Protein AF-0000000069994341 (afdb_homodimer)

InterPro domains:
  IPR001647 DNA-binding HTH domain, TetR-type [PF00440] (24-65)
  IPR001647 DNA-binding HTH domain, TetR-type [PS50977] (14-74)
  IPR009057 Homedomain-like superfamily [SSF46689] (11-72)
  IPR011075 Tetracyclin repressor-like, C-terminal domain [PF16859] (79-177)
  IPR036271 Tetracyclin repressor-like, C-terminal domain superfamily [SSF48498] (81-180)
  IPR050109 HTH-type, TetR-like transcriptional regulator [PTHR30055] (2-115)

Foldseek 3Di:
DPPPPPCDPVNVVVLLLVLLLVLLVVVVVVDPPVPDALCSSCVSSVHDSVVVCVVQVGPLSSLLVSLLVVLQDPDAQDCPPDLLVSLLSVLVVLLVQCLDPVNVVNVVSNVPDPPDPCSSVVRQLVNNVVSVVVCPPPPDAFHSVLCCVQQVVQSNCCSHPNPDGDDSVNNSVSSVVSGVD/DPPPPPCDPVNVVVLLLVLLLVLLVVVVVVDPPVPDALCSSQVSSVHDSVVVCVVQVGPLSSLLVSLLVVLQDPDAQDCPPDLLVSLLSVLVVLLVQCLDPVNVVNVVSNVPDPPDPCSSVVRQLVRNVVSVVVCPPPPDAFHSVLCCVQQVVQSNCCSHPNPDGDDSVNNSVSSVVSGVD

pLDDT: mean 89.41, std 13.59, range [32.81, 98.62]

Structure (mmCIF, N/CA/C/O backbone):
data_AF-0000000069994341-model_v1
#
loop_
_entity.id
_entity.type
_entity.pdbx_description
1 polymer 'Transcriptional regulator, TetR family'
#
loop_
_atom_site.group_PDB
_atom_site.id
_atom_site.type_symbol
_atom_site.label_atom_id
_atom_site.label_alt_id
_atom_site.label_comp_id
_atom_site.label_asym_id
_atom_site.label_entity_id
_atom_site.label_seq_id
_atom_site.pdbx_PDB_ins_code
_atom_site.Cartn_x
_atom_site.Cartn_y
_atom_site.Cartn_z
_atom_site.occupancy
_atom_site.B_iso_or_equiv
_atom_site.auth_seq_id
_atom_site.auth_comp_id
_atom_site.auth_asym_id
_atom_site.auth_atom_id
_atom_site.pdbx_PDB_model_num
ATOM 1 N N . MET A 1 1 ? -56.656 9.531 13.711 1 32.81 1 MET A N 1
ATOM 2 C CA . MET A 1 1 ? -55.344 9.5 14.336 1 32.81 1 MET A CA 1
ATOM 3 C C . MET A 1 1 ? -54.25 9.523 13.281 1 32.81 1 MET A C 1
ATOM 5 O O . MET A 1 1 ? -54.188 8.641 12.422 1 32.81 1 MET A O 1
ATOM 9 N N . ALA A 1 2 ? -53.719 10.695 12.883 1 36.22 2 ALA A N 1
ATOM 10 C CA . ALA A 1 2 ? -52.688 10.891 11.867 1 36.22 2 ALA A CA 1
ATOM 11 C C . ALA A 1 2 ? -51.469 9.992 12.125 1 36.22 2 ALA A C 1
ATOM 13 O O . ALA A 1 2 ? -51 9.898 13.266 1 36.22 2 ALA A O 1
ATOM 14 N N . ILE A 1 3 ? -51.344 8.852 11.672 1 34 3 ILE A N 1
ATOM 15 C CA . ILE A 1 3 ? -50.188 7.977 11.758 1 34 3 ILE A CA 1
ATOM 16 C C . ILE A 1 3 ? -48.906 8.766 11.43 1 34 3 ILE A C 1
ATOM 18 O O . ILE A 1 3 ? -48.75 9.227 10.297 1 34 3 ILE A O 1
ATOM 22 N N . LYS A 1 4 ? -48.5 9.672 12.289 1 36.69 4 LYS A N 1
ATOM 23 C CA . LYS A 1 4 ? -47.188 10.297 12.18 1 36.69 4 LYS A CA 1
ATOM 24 C C . LYS A 1 4 ? -46.125 9.297 11.719 1 36.69 4 LYS A C 1
ATOM 26 O O . LYS A 1 4 ? -45.906 8.281 12.383 1 36.69 4 LYS A O 1
ATOM 31 N N . GLU A 1 5 ? -46 9.07 10.484 1 38.53 5 GLU A N 1
ATOM 32 C CA . GLU A 1 5 ? -44.875 8.289 9.953 1 38.53 5 GLU A CA 1
ATOM 33 C C . GLU A 1 5 ? -43.594 8.531 10.742 1 38.53 5 GLU A C 1
ATOM 35 O O . GLU A 1 5 ? -43.156 9.672 10.852 1 38.53 5 GLU A O 1
ATOM 40 N N . SER A 1 6 ? -43.375 7.98 11.922 1 39.06 6 SER A N 1
ATOM 41 C CA . SER A 1 6 ? -42.156 7.945 12.742 1 39.06 6 SER A CA 1
ATOM 42 C C . SER A 1 6 ? -40.906 7.949 11.867 1 39.06 6 SER A C 1
ATOM 44 O O . SER A 1 6 ? -40.688 7.031 11.07 1 39.06 6 SER A O 1
ATOM 46 N N . ILE A 1 7 ? -40.562 9.023 11.195 1 46.53 7 ILE A N 1
ATOM 47 C CA . ILE A 1 7 ? -39.219 9.117 10.617 1 46.53 7 ILE A CA 1
ATOM 48 C C . ILE A 1 7 ? -38.219 8.422 11.531 1 46.53 7 ILE A C 1
ATOM 50 O O . ILE A 1 7 ? -38.031 8.828 12.688 1 46.53 7 ILE A O 1
ATOM 54 N N . ARG A 1 8 ? -37.938 7.207 11.539 1 46.69 8 ARG A N 1
ATOM 55 C CA . ARG A 1 8 ? -37.031 6.426 12.367 1 46.69 8 ARG A CA 1
ATOM 56 C C . ARG A 1 8 ? -35.688 7.152 12.547 1 46.69 8 ARG A C 1
ATOM 58 O O . ARG A 1 8 ? -35.125 7.684 11.594 1 46.69 8 ARG A O 1
ATOM 65 N N . PRO A 1 9 ? -35.219 7.434 13.781 1 48.34 9 PRO A N 1
ATOM 66 C CA . PRO A 1 9 ? -33.969 8.102 14.156 1 48.34 9 PRO A CA 1
ATOM 67 C C . PRO A 1 9 ? -32.812 7.738 13.242 1 48.34 9 PRO A C 1
ATOM 69 O O . PRO A 1 9 ? -31.906 8.555 13.031 1 48.34 9 PRO A O 1
ATOM 72 N N . GLY A 1 10 ? -32.719 6.535 12.672 1 55.88 10 GLY A N 1
ATOM 73 C CA . GLY A 1 10 ? -31.688 6.109 11.75 1 55.88 10 GLY A CA 1
ATOM 74 C C . GLY A 1 10 ? -31.703 6.867 10.438 1 55.88 10 GLY A C 1
ATOM 75 O O . GLY A 1 10 ? -30.672 7.004 9.773 1 55.88 10 GLY A O 1
ATOM 76 N N . GLY A 1 11 ? -32.75 7.488 10.148 1 66.12 11 GLY A N 1
ATOM 77 C CA . GLY A 1 11 ? -32.969 8.164 8.875 1 66.12 11 GLY A CA 1
ATOM 78 C C . GLY A 1 11 ? -32.312 9.516 8.797 1 66.12 11 GLY A C 1
ATOM 79 O O . GLY A 1 11 ? -31.641 9.828 7.809 1 66.12 11 GLY A O 1
ATOM 80 N N . ARG A 1 12 ? -32.5 10.312 9.922 1 70.56 12 ARG A N 1
ATOM 81 C CA . ARG A 1 12 ? -31.875 11.633 9.93 1 70.56 12 ARG A CA 1
ATOM 82 C C . ARG A 1 12 ? -30.359 11.531 9.945 1 70.56 12 ARG A C 1
ATOM 84 O O . ARG A 1 12 ? -29.672 12.25 9.219 1 70.56 12 ARG A O 1
ATOM 91 N N . SER A 1 13 ? -29.969 10.633 10.828 1 81.5 13 SER A N 1
ATOM 92 C CA . SER A 1 13 ? -28.531 10.43 10.945 1 81.5 13 SER A CA 1
ATOM 93 C C . SER A 1 13 ? -27.938 9.977 9.617 1 81.5 13 SER A C 1
ATOM 95 O O . SER A 1 13 ? -26.859 10.445 9.211 1 81.5 13 SER A O 1
ATOM 97 N N . ALA A 1 14 ? -28.703 9.242 8.969 1 85.69 14 ALA A N 1
ATOM 98 C CA . ALA A 1 14 ? -28.234 8.758 7.676 1 85.69 14 ALA A CA 1
ATOM 99 C C . ALA A 1 14 ? -28.234 9.875 6.637 1 85.69 14 ALA A C 1
ATOM 101 O O . ALA A 1 14 ? -27.328 9.969 5.809 1 85.69 14 ALA A O 1
ATOM 102 N N . ARG A 1 15 ? -29.188 10.664 6.719 1 88.25 15 ARG A N 1
ATOM 103 C CA . ARG A 1 15 ? -29.281 11.781 5.785 1 88.25 15 ARG A CA 1
ATOM 104 C C . ARG A 1 15 ? -28.156 12.781 6.02 1 88.25 15 ARG A C 1
ATOM 106 O O . ARG A 1 15 ? -27.562 13.297 5.066 1 88.25 15 ARG A O 1
ATOM 113 N N . VAL A 1 16 ? -27.844 13.047 7.242 1 90.88 16 VAL A N 1
ATOM 114 C CA . VAL A 1 16 ? -26.766 13.961 7.602 1 90.88 16 VAL A CA 1
ATOM 115 C C . VAL A 1 16 ? -25.422 13.391 7.137 1 90.88 16 VAL A C 1
ATOM 117 O O . VAL A 1 16 ? -24.609 14.102 6.551 1 90.88 16 VAL A O 1
ATOM 120 N N . GLN A 1 17 ? -25.281 12.141 7.359 1 92.31 17 GLN A N 1
ATOM 121 C CA . GLN A 1 17 ? -24.047 11.492 6.918 1 92.31 17 GLN A CA 1
ATOM 122 C C . GLN A 1 17 ? -23.875 11.602 5.406 1 92.31 17 GLN A C 1
ATOM 124 O O . GLN A 1 17 ? -22.781 11.914 4.918 1 92.31 17 GLN A O 1
ATOM 129 N N . GLU A 1 18 ? -24.953 11.391 4.766 1 93.94 18 GLU A N 1
ATOM 130 C CA . GLU A 1 18 ? -24.891 11.453 3.307 1 93.94 18 GLU A CA 1
ATOM 131 C C . GLU A 1 18 ? -24.594 12.875 2.828 1 93.94 18 GLU A C 1
ATOM 133 O O . GLU A 1 18 ? -23.844 13.062 1.867 1 93.94 18 GLU A O 1
ATOM 138 N N . SER A 1 19 ? -25.141 13.812 3.473 1 95.75 19 SER A N 1
ATOM 139 C CA . SER A 1 19 ? -24.875 15.195 3.098 1 95.75 19 SER A CA 1
ATOM 140 C C . SER A 1 19 ? -23.406 15.547 3.305 1 95.75 19 SER A C 1
ATOM 142 O O . SER A 1 19 ? -22.812 16.25 2.49 1 95.75 19 SER A O 1
ATOM 144 N N . ILE A 1 20 ? -22.859 15.031 4.32 1 97 20 ILE A N 1
ATOM 145 C CA . ILE A 1 20 ? -21.469 15.289 4.629 1 97 20 ILE A CA 1
ATOM 146 C C . ILE A 1 20 ? -20.562 14.578 3.621 1 97 20 ILE A C 1
ATOM 148 O O . ILE A 1 20 ? -19.609 15.164 3.109 1 97 20 ILE A O 1
ATOM 152 N N . HIS A 1 21 ? -20.922 13.383 3.328 1 96.5 21 HIS A N 1
ATOM 153 C CA . HIS A 1 21 ? -20.172 12.656 2.311 1 96.5 21 HIS A CA 1
ATOM 154 C C . HIS A 1 21 ? -20.234 13.367 0.964 1 96.5 21 HIS A C 1
ATOM 156 O O . HIS A 1 21 ? -19.219 13.5 0.276 1 96.5 21 HIS A O 1
ATOM 162 N N . ALA A 1 22 ? -21.359 13.836 0.634 1 96.75 22 ALA A N 1
ATOM 163 C CA . ALA A 1 22 ? -21.547 14.555 -0.627 1 96.75 22 ALA A CA 1
ATOM 164 C C . ALA A 1 22 ? -20.719 15.836 -0.652 1 96.75 22 ALA A C 1
ATOM 166 O O . ALA A 1 22 ? -20.125 16.188 -1.677 1 96.75 22 ALA A O 1
ATOM 167 N N . ALA A 1 23 ? -20.688 16.5 0.42 1 97.88 23 ALA A N 1
ATOM 168 C CA . ALA A 1 23 ? -19.891 17.719 0.538 1 97.88 23 ALA A CA 1
ATOM 169 C C . ALA A 1 23 ? -18.406 17.422 0.323 1 97.88 23 ALA A C 1
ATOM 171 O O . ALA A 1 23 ? -17.719 18.156 -0.388 1 97.88 23 ALA A O 1
ATOM 172 N N . VAL A 1 24 ? -17.953 16.391 0.927 1 97 24 VAL A N 1
ATOM 173 C CA . VAL A 1 24 ? -16.547 15.992 0.781 1 97 24 VAL A CA 1
ATOM 174 C C . VAL A 1 24 ? -16.25 15.695 -0.686 1 97 24 VAL A C 1
ATOM 176 O O . VAL A 1 24 ? -15.266 16.188 -1.236 1 97 24 VAL A O 1
ATOM 179 N N . ARG A 1 25 ? -17.125 14.93 -1.319 1 94.69 25 ARG A N 1
ATOM 180 C CA . ARG A 1 25 ? -16.906 14.555 -2.715 1 94.69 25 ARG A CA 1
ATOM 181 C C . ARG A 1 25 ? -16.875 15.789 -3.611 1 94.69 25 ARG A C 1
ATOM 183 O O . ARG A 1 25 ? -16.016 15.898 -4.492 1 94.69 25 ARG A O 1
ATOM 190 N N . THR A 1 26 ? -17.719 16.688 -3.357 1 96.06 26 THR A N 1
ATOM 191 C CA . THR A 1 26 ? -17.781 17.922 -4.137 1 96.06 26 THR A CA 1
ATOM 192 C C . THR A 1 26 ? -16.516 18.734 -3.959 1 96.06 26 THR A C 1
ATOM 194 O O . THR A 1 26 ? -15.922 19.203 -4.938 1 96.06 26 THR A O 1
ATOM 197 N N . LEU A 1 27 ? -16.078 18.875 -2.773 1 96.56 27 LEU A N 1
ATOM 198 C CA . LEU A 1 27 ? -14.898 19.672 -2.48 1 96.56 27 LEU A CA 1
ATOM 199 C C . LEU A 1 27 ? -13.656 19.047 -3.102 1 96.56 27 LEU A C 1
ATOM 201 O O . LEU A 1 27 ? -12.773 19.75 -3.59 1 96.56 27 LEU A O 1
ATOM 205 N N . LEU A 1 28 ? -13.648 17.719 -3.107 1 93.25 28 LEU A N 1
ATOM 206 C CA . LEU A 1 28 ? -12.508 17.016 -3.684 1 93.25 28 LEU A CA 1
ATOM 207 C C . LEU A 1 28 ? -12.453 17.219 -5.195 1 93.25 28 LEU A C 1
ATOM 209 O O . LEU A 1 28 ? -11.391 17.094 -5.805 1 93.25 28 LEU A O 1
ATOM 213 N N . GLU A 1 29 ? -13.562 17.469 -5.812 1 91.88 29 GLU A N 1
ATOM 214 C CA . GLU A 1 29 ? -13.625 17.75 -7.242 1 91.88 29 GLU A CA 1
ATOM 215 C C . GLU A 1 29 ? -13.227 19.203 -7.539 1 91.88 29 GLU A C 1
ATOM 217 O O . GLU A 1 29 ? -12.734 19.5 -8.625 1 91.88 29 GLU A O 1
ATOM 222 N N . GLU A 1 30 ? -13.367 20.047 -6.559 1 94.25 30 GLU A N 1
ATOM 223 C CA . GLU A 1 30 ? -13.25 21.484 -6.793 1 94.25 30 GLU A CA 1
ATOM 224 C C . GLU A 1 30 ? -11.875 22 -6.379 1 94.25 30 GLU A C 1
ATOM 226 O O . GLU A 1 30 ? -11.461 23.078 -6.805 1 94.25 30 GLU A O 1
ATOM 231 N N . GLN A 1 31 ? -11.234 21.281 -5.43 1 92.12 31 GLN A N 1
ATOM 232 C CA . GLN A 1 31 ? -9.961 21.781 -4.926 1 92.12 31 GLN A CA 1
ATOM 233 C C . GLN A 1 31 ? -9.039 20.641 -4.535 1 92.12 31 GLN A C 1
ATOM 235 O O . GLN A 1 31 ? -9.453 19.469 -4.504 1 92.12 31 GLN A O 1
ATOM 240 N N . GLU A 1 32 ? -7.84 21.078 -4.293 1 87.62 32 GLU A N 1
ATOM 241 C CA . GLU A 1 32 ? -6.844 20.094 -3.875 1 87.62 32 GLU A CA 1
ATOM 242 C C . GLU A 1 32 ? -7.188 19.516 -2.508 1 87.62 32 GLU A C 1
ATOM 244 O O . GLU A 1 32 ? -7.605 20.234 -1.604 1 87.62 32 GLU A O 1
ATOM 249 N N . ARG A 1 33 ? -6.953 18.25 -2.393 1 87.38 33 ARG A N 1
ATOM 250 C CA . ARG A 1 33 ? -7.25 17.516 -1.165 1 87.38 33 ARG A CA 1
ATOM 251 C C . ARG A 1 33 ? -6.621 18.203 0.045 1 87.38 33 ARG A C 1
ATOM 253 O O . ARG A 1 33 ? -7.246 18.281 1.105 1 87.38 33 ARG A O 1
ATOM 260 N N . SER A 1 34 ? -5.426 18.703 -0.106 1 82.94 34 SER A N 1
ATOM 261 C CA . SER A 1 34 ? -4.672 19.266 1.006 1 82.94 34 SER A CA 1
ATOM 262 C C . SER A 1 34 ? -5.293 20.578 1.485 1 82.94 34 SER A C 1
ATOM 264 O O . SER A 1 34 ? -4.992 21.047 2.586 1 82.94 34 SER A O 1
ATOM 266 N N . SER A 1 35 ? -6.16 21.172 0.766 1 90.88 35 SER A N 1
ATOM 267 C CA . SER A 1 35 ? -6.746 22.453 1.1 1 90.88 35 SER A CA 1
ATOM 268 C C . SER A 1 35 ? -8.109 22.297 1.756 1 90.88 35 SER A C 1
ATOM 270 O O . SER A 1 35 ? -8.695 23.266 2.244 1 90.88 35 SER A O 1
ATOM 272 N N . ILE A 1 36 ? -8.57 21.094 1.818 1 94.94 36 ILE A N 1
ATOM 273 C CA . ILE A 1 36 ? -9.906 20.828 2.35 1 94.94 36 ILE A CA 1
ATOM 274 C C . ILE A 1 36 ? -9.859 20.844 3.877 1 94.94 36 ILE A C 1
ATOM 276 O O . ILE A 1 36 ? -8.953 20.281 4.484 1 94.94 36 ILE A O 1
ATOM 280 N N . THR A 1 37 ? -10.945 21.547 4.465 1 95.81 37 THR A N 1
ATOM 281 C CA . THR A 1 37 ? -11.023 21.625 5.918 1 95.81 37 THR A CA 1
ATOM 282 C C . THR A 1 37 ? -12.398 21.203 6.414 1 95.81 37 THR A C 1
ATOM 284 O O . THR A 1 37 ? -13.359 21.156 5.641 1 95.81 37 THR A O 1
ATOM 287 N N . VAL A 1 38 ? -12.422 20.938 7.68 1 97.06 38 VAL A N 1
ATOM 288 C CA . VAL A 1 38 ? -13.68 20.531 8.297 1 97.06 38 VAL A CA 1
ATOM 289 C C . VAL A 1 38 ? -14.688 21.688 8.227 1 97.06 38 VAL A C 1
ATOM 291 O O . VAL A 1 38 ? -15.844 21.484 7.871 1 97.06 38 VAL A O 1
ATOM 294 N N . PRO A 1 39 ? -14.266 22.938 8.438 1 97.62 39 PRO A N 1
ATOM 295 C CA . PRO A 1 39 ? -15.227 24.031 8.336 1 97.62 39 PRO A CA 1
ATOM 296 C C . PRO A 1 39 ? -15.812 24.172 6.934 1 97.62 39 PRO A C 1
ATOM 298 O O . PRO A 1 39 ? -17.016 24.422 6.781 1 97.62 39 PRO A O 1
ATOM 301 N N . GLN A 1 40 ? -15.047 23.984 5.918 1 97.69 40 GLN A N 1
ATOM 302 C CA . GLN A 1 40 ? -15.531 24.016 4.543 1 97.69 40 GLN A CA 1
ATOM 303 C C . GLN A 1 40 ? -16.594 22.953 4.305 1 97.69 40 GLN A C 1
ATOM 305 O O . GLN A 1 40 ? -17.641 23.219 3.717 1 97.69 40 GLN A O 1
ATOM 310 N N . ILE A 1 41 ? -16.297 21.75 4.777 1 98.25 41 ILE A N 1
ATOM 311 C CA . ILE A 1 41 ? -17.188 20.609 4.594 1 98.25 41 ILE A CA 1
ATOM 312 C C . ILE A 1 41 ? -18.5 20.859 5.324 1 98.25 41 ILE A C 1
ATOM 314 O O . ILE A 1 41 ? -19.578 20.641 4.77 1 98.25 41 ILE A O 1
ATOM 318 N N . ALA A 1 42 ? -18.391 21.312 6.57 1 98.19 42 ALA A N 1
ATOM 319 C CA . ALA A 1 42 ? -19.562 21.578 7.391 1 98.19 42 ALA A CA 1
ATOM 320 C C . ALA A 1 42 ? -20.469 22.625 6.73 1 98.19 42 ALA A C 1
ATOM 322 O O . ALA A 1 42 ? -21.688 22.422 6.648 1 98.19 42 ALA A O 1
ATOM 323 N N . SER A 1 43 ? -19.875 23.641 6.266 1 98.06 43 SER A N 1
ATOM 324 C CA . SER A 1 43 ? -20.609 24.703 5.602 1 98.06 43 SER A CA 1
ATOM 325 C C . SER A 1 43 ? -21.344 24.188 4.371 1 98.06 43 SER A C 1
ATOM 327 O O . SER A 1 43 ? -22.547 24.438 4.199 1 98.06 43 SER A O 1
ATOM 329 N N . ARG A 1 44 ? -20.688 23.422 3.596 1 97.75 44 ARG A N 1
ATOM 330 C CA . ARG A 1 44 ? -21.266 22.891 2.369 1 97.75 44 ARG A CA 1
ATOM 331 C C . ARG A 1 44 ? -22.375 21.891 2.68 1 97.75 44 ARG A C 1
ATOM 333 O O . ARG A 1 44 ? -23.359 21.812 1.942 1 97.75 44 ARG A O 1
ATOM 340 N N . ALA A 1 45 ? -22.266 21.203 3.707 1 97.62 45 ALA A N 1
ATOM 341 C CA . ALA A 1 45 ? -23.219 20.172 4.082 1 97.62 45 ALA A CA 1
ATOM 342 C C . ALA A 1 45 ? -24.375 20.75 4.875 1 97.62 45 ALA A C 1
ATOM 344 O O . ALA A 1 45 ? -25.375 20.078 5.121 1 97.62 45 ALA A O 1
ATOM 345 N N . GLY A 1 46 ? -24.25 21.953 5.344 1 97.12 46 GLY A N 1
ATOM 346 C CA . GLY A 1 46 ? -25.312 22.578 6.129 1 97.12 46 GLY A CA 1
ATOM 347 C C . GLY A 1 46 ? -25.359 22.094 7.562 1 97.12 46 GLY A C 1
ATOM 348 O O . GLY A 1 46 ? -26.438 21.906 8.125 1 97.12 46 GLY A O 1
ATOM 349 N N . VAL A 1 47 ? -24.172 21.797 8.086 1 97.19 47 VAL A N 1
ATOM 350 C CA . VAL A 1 47 ? -24.078 21.344 9.477 1 97.19 47 VAL A CA 1
ATOM 351 C C . VAL A 1 47 ? -23 22.156 10.195 1 97.19 47 VAL A C 1
ATOM 353 O O . VAL A 1 47 ? -22.344 23.016 9.602 1 97.19 47 VAL A O 1
ATOM 356 N N . THR A 1 48 ? -22.859 21.891 11.484 1 96.44 48 THR A N 1
ATOM 357 C CA . THR A 1 48 ? -21.781 22.516 12.242 1 96.44 48 THR A CA 1
ATOM 358 C C . THR A 1 48 ? -20.531 21.641 12.234 1 96.44 48 THR A C 1
ATOM 360 O O . THR A 1 48 ? -20.609 20.422 12.133 1 96.44 48 THR A O 1
ATOM 363 N N . PRO A 1 49 ? -19.344 22.312 12.391 1 97.44 49 PRO A N 1
ATOM 364 C CA . PRO A 1 49 ? -18.125 21.516 12.516 1 97.44 49 PRO A CA 1
ATOM 365 C C . PRO A 1 49 ? -18.172 20.531 13.672 1 97.44 49 PRO A C 1
ATOM 367 O O . PRO A 1 49 ? -17.625 19.422 13.562 1 97.44 49 PRO A O 1
ATOM 370 N N . SER A 1 50 ? -18.844 20.875 14.703 1 96.56 50 SER A N 1
ATOM 371 C CA . SER A 1 50 ? -18.938 20 15.867 1 96.56 50 SER A CA 1
ATOM 372 C C . SER A 1 50 ? -19.625 18.688 15.508 1 96.56 50 SER A C 1
ATOM 374 O O 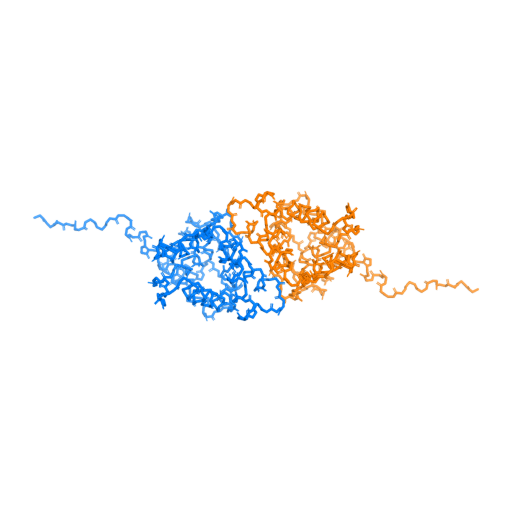. SER A 1 50 ? -19.297 17.641 16.062 1 96.56 50 SER A O 1
ATOM 376 N N . THR A 1 51 ? -20.578 18.734 14.633 1 95.5 51 THR A N 1
ATOM 377 C CA . THR A 1 51 ? -21.281 17.547 14.156 1 95.5 51 THR A CA 1
ATOM 378 C C . THR A 1 51 ? -20.297 16.578 13.516 1 95.5 51 THR A C 1
ATOM 380 O O . THR A 1 51 ? -20.375 15.367 13.75 1 95.5 51 THR A O 1
ATOM 383 N N . ILE A 1 52 ? -19.328 17.094 12.773 1 96.75 52 ILE A N 1
ATOM 384 C CA . ILE A 1 52 ? -18.344 16.266 12.07 1 96.75 52 ILE A CA 1
ATOM 385 C C . ILE A 1 52 ? -17.328 15.727 13.055 1 96.75 52 ILE A C 1
ATOM 387 O O . ILE A 1 52 ? -17 14.531 13.031 1 96.75 52 ILE A O 1
ATOM 391 N N . TYR A 1 53 ? -16.891 16.547 13.977 1 96.12 53 TYR A N 1
ATOM 392 C CA . TYR A 1 53 ? -15.883 16.141 14.945 1 96.12 53 TYR A CA 1
ATOM 393 C C . TYR A 1 53 ? -16.438 15.078 15.891 1 96.12 53 TYR A C 1
ATOM 395 O O . TYR A 1 53 ? -15.727 14.164 16.297 1 96.12 53 TYR A O 1
ATOM 403 N N . ARG A 1 54 ? -17.688 15.203 16.203 1 95.12 54 ARG A N 1
ATOM 404 C CA . ARG A 1 54 ? -18.312 14.25 17.109 1 95.12 54 ARG A CA 1
ATOM 405 C C . ARG A 1 54 ? -18.406 12.867 16.453 1 95.12 54 ARG A C 1
ATOM 407 O O . ARG A 1 54 ? -18.203 11.852 17.125 1 95.12 54 ARG A O 1
ATOM 414 N N . ARG A 1 55 ? -18.594 12.867 15.18 1 93.94 55 ARG A N 1
ATOM 415 C CA . ARG A 1 55 ? -18.844 11.602 14.5 1 93.94 55 ARG A CA 1
ATOM 416 C C . ARG A 1 55 ? -17.531 10.969 14.055 1 93.94 55 ARG A C 1
ATOM 418 O O . ARG A 1 55 ? -17.359 9.75 14.133 1 93.94 55 ARG A O 1
ATOM 425 N N . TRP A 1 56 ? -16.547 11.789 13.562 1 94.81 56 TRP A N 1
ATOM 426 C CA . TRP A 1 56 ? -15.367 11.203 12.938 1 94.81 56 TRP A CA 1
ATOM 427 C C . TRP A 1 56 ? -14.109 11.562 13.719 1 94.81 56 TRP A C 1
ATOM 429 O O . TRP A 1 56 ? -13.055 10.953 13.523 1 94.81 56 TRP A O 1
ATOM 439 N N . GLY A 1 57 ? -14.227 12.523 14.547 1 92.94 57 GLY A N 1
ATOM 440 C CA . GLY A 1 57 ? -13.07 12.938 15.336 1 92.94 57 GLY A CA 1
ATOM 441 C C . GLY A 1 57 ? -12.148 13.883 14.594 1 92.94 57 GLY A C 1
ATOM 442 O O . GLY A 1 57 ? -11.789 14.938 15.109 1 92.94 57 GLY A O 1
ATOM 443 N N . ASP A 1 58 ? -11.719 13.523 13.352 1 91.12 58 ASP A N 1
ATOM 444 C CA . ASP A 1 58 ? -10.844 14.398 12.578 1 91.12 58 ASP A CA 1
ATOM 445 C C . ASP A 1 58 ? -11.094 14.25 11.078 1 91.12 58 ASP A C 1
ATOM 447 O O . ASP A 1 58 ? -11.859 13.383 10.656 1 91.12 58 ASP A O 1
ATOM 451 N N . LEU A 1 59 ? -10.477 15.117 10.352 1 93.06 59 LEU A N 1
ATOM 452 C CA . LEU A 1 59 ? -10.672 15.172 8.906 1 93.06 59 LEU A CA 1
ATOM 453 C C . LEU A 1 59 ? -10.219 13.875 8.242 1 93.06 59 LEU A C 1
ATOM 455 O O . LEU A 1 59 ? -10.867 13.391 7.32 1 93.06 59 LEU A O 1
ATOM 459 N N . SER A 1 60 ? -9.125 13.336 8.734 1 89.25 60 SER A N 1
ATOM 460 C CA . SER A 1 60 ? -8.57 12.125 8.125 1 89.25 60 SER A CA 1
ATOM 461 C C . SER A 1 60 ? -9.555 10.969 8.195 1 89.25 60 SER A C 1
ATOM 463 O O . SER A 1 60 ? -9.727 10.234 7.223 1 89.25 60 SER A O 1
ATOM 465 N N . GLU A 1 61 ? -10.203 10.812 9.266 1 93 61 GLU A N 1
ATOM 466 C CA . GLU A 1 61 ? -11.18 9.742 9.453 1 93 61 GLU A CA 1
ATOM 467 C C . GLU A 1 61 ? -12.406 9.961 8.57 1 93 61 GLU A C 1
ATOM 469 O O . GLU A 1 61 ? -12.977 9.008 8.039 1 93 61 GLU A O 1
ATOM 474 N N . LEU A 1 62 ? -12.82 11.188 8.484 1 95.12 62 LEU A N 1
ATOM 475 C CA . LEU A 1 62 ? -13.93 11.508 7.602 1 95.12 62 LEU A CA 1
ATOM 476 C C . LEU A 1 62 ? -13.578 11.188 6.152 1 95.12 62 LEU A C 1
ATOM 478 O O . LEU A 1 62 ? -14.352 10.531 5.449 1 95.12 62 LEU A O 1
ATOM 482 N N . LEU A 1 63 ? -12.422 11.617 5.73 1 94 63 LEU A N 1
ATOM 483 C CA . LEU A 1 63 ? -12 11.359 4.359 1 94 63 LEU A CA 1
ATOM 484 C C . LEU A 1 63 ? -11.891 9.867 4.094 1 94 63 LEU A C 1
ATOM 486 O O . LEU A 1 63 ? -12.273 9.391 3.021 1 94 63 LEU A O 1
ATOM 490 N N . ALA A 1 64 ? -11.414 9.156 5.043 1 92.5 64 ALA A N 1
ATOM 491 C CA . ALA A 1 64 ? -11.32 7.703 4.914 1 92.5 64 ALA A CA 1
ATOM 492 C C . ALA A 1 64 ? -12.703 7.078 4.762 1 92.5 64 ALA A C 1
ATOM 494 O O . ALA A 1 64 ? -12.898 6.176 3.941 1 92.5 64 ALA A O 1
ATOM 495 N N . ASP A 1 65 ? -13.602 7.539 5.527 1 92.69 65 ASP A N 1
ATOM 496 C CA . ASP A 1 65 ? -14.969 7.027 5.473 1 92.69 65 ASP A CA 1
ATOM 497 C C . ASP A 1 65 ? -15.594 7.289 4.105 1 92.69 65 ASP A C 1
ATOM 499 O O . ASP A 1 65 ? -16.25 6.414 3.541 1 92.69 65 ASP A O 1
ATOM 503 N N . VAL A 1 66 ? -15.375 8.422 3.592 1 93.38 66 VAL A N 1
ATOM 504 C CA . VAL A 1 66 ? -15.883 8.773 2.27 1 93.38 66 VAL A CA 1
ATOM 505 C C . VAL A 1 66 ? -15.203 7.914 1.209 1 93.38 66 VAL A C 1
ATOM 507 O O . VAL A 1 66 ? -15.859 7.438 0.277 1 93.38 66 VAL A O 1
ATOM 510 N N . ALA A 1 67 ? -13.945 7.738 1.343 1 91.5 67 ALA A N 1
ATOM 511 C CA . ALA A 1 67 ? -13.195 6.906 0.411 1 91.5 67 ALA A CA 1
ATOM 512 C C . ALA A 1 67 ? -13.734 5.48 0.385 1 91.5 67 ALA A C 1
ATOM 514 O O . ALA A 1 67 ? -13.938 4.906 -0.687 1 91.5 67 ALA A O 1
ATOM 515 N N . LEU A 1 68 ? -14.023 4.93 1.52 1 89.25 68 LEU A N 1
ATOM 516 C CA . LEU A 1 68 ? -14.547 3.57 1.623 1 89.25 68 LEU A CA 1
ATOM 517 C C . LEU A 1 68 ? -15.914 3.463 0.961 1 89.25 68 LEU A C 1
ATOM 519 O O . LEU A 1 68 ? -16.203 2.473 0.287 1 89.25 68 LEU A O 1
ATOM 523 N N . ALA A 1 69 ? -16.656 4.473 1.161 1 88.12 69 ALA A N 1
ATOM 524 C CA . ALA A 1 69 ? -17.984 4.484 0.552 1 88.12 69 ALA A CA 1
ATOM 525 C C . ALA A 1 69 ? -17.891 4.473 -0.971 1 88.12 69 ALA A C 1
ATOM 527 O O . ALA A 1 69 ? -18.734 3.861 -1.646 1 88.12 69 ALA A O 1
ATOM 528 N N . ARG A 1 70 ? -16.891 5.055 -1.469 1 86.25 70 ARG A N 1
ATOM 529 C CA . ARG A 1 70 ? -16.703 5.125 -2.914 1 86.25 70 ARG A CA 1
ATOM 530 C C . ARG A 1 70 ? -16.234 3.785 -3.469 1 86.25 70 ARG A C 1
ATOM 532 O O . ARG A 1 70 ? -16.359 3.523 -4.668 1 86.25 70 ARG A O 1
ATOM 539 N N . MET A 1 71 ? -15.617 3.014 -2.621 1 83.81 71 MET A N 1
ATOM 540 C CA . MET A 1 71 ? -15.102 1.72 -3.062 1 83.81 71 MET A CA 1
ATOM 541 C C . MET A 1 71 ? -16.234 0.716 -3.236 1 83.81 71 MET A C 1
ATOM 543 O O . MET A 1 71 ? -16.062 -0.325 -3.871 1 83.81 71 MET A O 1
ATOM 547 N N . GLN A 1 72 ? -17.359 1.005 -2.645 1 77.38 72 GLN A N 1
ATOM 548 C CA . GLN A 1 72 ? -18.5 0.118 -2.783 1 77.38 72 GLN A CA 1
ATOM 549 C C . GLN A 1 72 ? -19.188 0.309 -4.133 1 77.38 72 GLN A C 1
ATOM 551 O O . GLN A 1 72 ? -19.734 1.376 -4.41 1 77.38 72 GLN A O 1
ATOM 556 N N . PRO A 1 73 ? -18.969 -0.652 -4.992 1 67.69 73 PRO A N 1
ATOM 557 C CA . PRO A 1 73 ? -19.547 -0.48 -6.328 1 67.69 73 PRO A CA 1
ATOM 558 C C . PRO A 1 73 ? -21.062 -0.388 -6.305 1 67.69 73 PRO A C 1
ATOM 560 O O . PRO A 1 73 ? -21.719 -1.004 -5.453 1 67.69 73 PRO A O 1
ATOM 563 N N . ASP A 1 74 ? -21.484 0.393 -7.152 1 68.88 74 ASP A N 1
ATOM 564 C CA . ASP A 1 74 ? -22.922 0.519 -7.355 1 68.88 74 ASP A CA 1
ATOM 565 C C . ASP A 1 74 ? -23.484 -0.702 -8.078 1 68.88 74 ASP A C 1
ATOM 567 O O . ASP A 1 74 ? -24.688 -0.954 -8.039 1 68.88 74 ASP A O 1
ATOM 571 N N . ARG A 1 75 ? -22.641 -1.397 -8.781 1 77.31 75 ARG A N 1
ATOM 572 C CA . ARG A 1 75 ? -23.047 -2.557 -9.57 1 77.31 75 ARG A CA 1
ATOM 573 C C . ARG A 1 75 ? -22.188 -3.771 -9.242 1 77.31 75 ARG A C 1
ATOM 575 O O . ARG A 1 75 ? -21.016 -3.631 -8.867 1 77.31 75 ARG A O 1
ATOM 582 N N . PRO A 1 76 ? -22.844 -4.93 -9.375 1 87.88 76 PRO A N 1
ATOM 583 C CA . PRO A 1 76 ? -22.047 -6.148 -9.195 1 87.88 76 PRO A CA 1
ATOM 584 C C . PRO A 1 76 ? -20.953 -6.305 -10.258 1 87.88 76 PRO A C 1
ATOM 586 O O . PRO A 1 76 ? -21.031 -5.691 -11.328 1 87.88 76 PRO A O 1
ATOM 589 N N . PRO A 1 77 ? -19.922 -7.082 -9.93 1 94.12 77 PRO A N 1
ATOM 590 C CA . PRO A 1 77 ? -18.891 -7.359 -10.938 1 94.12 77 PRO A CA 1
ATOM 591 C C . PRO A 1 77 ? -19.469 -7.949 -12.219 1 94.12 77 PRO A C 1
ATOM 593 O O . PRO A 1 77 ? -20.438 -8.719 -12.172 1 94.12 77 PRO A O 1
ATOM 596 N N . LEU A 1 78 ? -18.844 -7.539 -13.281 1 94.25 78 LEU A N 1
ATOM 597 C CA . LEU A 1 78 ? -19.297 -7.973 -14.602 1 94.25 78 LEU A CA 1
ATOM 598 C C . LEU A 1 78 ? -19.281 -9.492 -14.711 1 94.25 78 LEU A C 1
ATOM 600 O O . LEU A 1 78 ? -18.344 -10.141 -14.234 1 94.25 78 LEU A O 1
ATOM 604 N N . ASP A 1 79 ? -20.328 -10.047 -15.344 1 96.62 79 ASP A N 1
ATOM 605 C CA . ASP A 1 79 ? -20.422 -11.469 -15.68 1 96.62 79 ASP A CA 1
ATOM 606 C C . ASP A 1 79 ? -20.062 -11.711 -17.141 1 96.62 79 ASP A C 1
ATOM 608 O O . ASP A 1 79 ? -20.875 -11.461 -18.031 1 96.62 79 ASP A O 1
ATOM 612 N N . THR A 1 80 ? -18.906 -12.234 -17.406 1 97.5 80 THR A N 1
ATOM 613 C CA . THR A 1 80 ? -18.438 -12.461 -18.766 1 97.5 80 THR A CA 1
ATOM 614 C C . THR A 1 80 ? -18.703 -13.906 -19.203 1 97.5 80 THR A C 1
ATOM 616 O O . THR A 1 80 ? -18.469 -14.273 -20.344 1 97.5 80 THR A O 1
ATOM 619 N N . GLY A 1 81 ? -19.062 -14.719 -18.281 1 95.81 81 GLY A N 1
ATOM 620 C CA . GLY A 1 81 ? -19.375 -16.109 -18.578 1 95.81 81 GLY A CA 1
ATOM 621 C C . GLY A 1 81 ? -18.266 -17.062 -18.219 1 95.81 81 GLY A C 1
ATOM 622 O O . GLY A 1 81 ? -18.391 -18.281 -18.406 1 95.81 81 GLY A O 1
ATOM 623 N N . SER A 1 82 ? -17.125 -16.531 -17.719 1 96.44 82 SER A N 1
ATOM 624 C CA . SER A 1 82 ? -16.016 -17.375 -17.281 1 96.44 82 SER A CA 1
ATOM 625 C C . SER A 1 82 ? -15.289 -16.75 -16.078 1 96.44 82 SER A C 1
ATOM 627 O O . SER A 1 82 ? -15.242 -15.523 -15.953 1 96.44 82 SER A O 1
ATOM 629 N N . LEU A 1 83 ? -14.758 -17.562 -15.234 1 96.69 83 LEU A N 1
ATOM 630 C CA . LEU A 1 83 ? -14.07 -17.109 -14.039 1 96.69 83 LEU A CA 1
ATOM 631 C C . LEU A 1 83 ? -12.867 -16.25 -14.406 1 96.69 83 LEU A C 1
ATOM 633 O O . LEU A 1 83 ? -12.727 -15.117 -13.922 1 96.69 83 LEU A O 1
ATOM 637 N N . PRO A 1 84 ? -11.938 -16.703 -15.383 1 97.31 84 PRO A N 1
ATOM 638 C CA . PRO A 1 84 ? -10.844 -15.828 -15.773 1 97.31 84 PRO A CA 1
ATOM 639 C C . PRO A 1 84 ? -11.328 -14.508 -16.359 1 97.31 84 PRO A C 1
ATOM 641 O O . PRO A 1 84 ? -10.75 -13.453 -16.078 1 97.31 84 PRO A O 1
ATOM 644 N N . GLY A 1 85 ? -12.383 -14.562 -17.141 1 97.69 85 GLY A N 1
ATOM 645 C CA . GLY A 1 85 ? -12.938 -13.359 -17.734 1 97.69 85 GLY A CA 1
ATOM 646 C C . GLY A 1 85 ? -13.484 -12.383 -16.703 1 97.69 85 GLY A C 1
ATOM 647 O O . GLY A 1 85 ? -13.25 -11.172 -16.812 1 97.69 85 GLY A O 1
ATOM 648 N N . ASP A 1 86 ? -14.219 -12.875 -15.711 1 97.94 86 ASP A N 1
ATOM 649 C CA . ASP A 1 86 ? -14.758 -12.039 -14.641 1 97.94 86 ASP A CA 1
ATOM 650 C C . ASP A 1 86 ? -13.641 -11.383 -13.836 1 97.94 86 ASP A C 1
ATOM 652 O O . ASP A 1 86 ? -13.695 -10.188 -13.539 1 97.94 86 ASP A O 1
ATOM 656 N N . LEU A 1 87 ? -12.617 -12.164 -13.5 1 98.31 87 LEU A N 1
ATOM 657 C CA . LEU A 1 87 ? -11.508 -11.648 -12.711 1 98.31 87 LEU A CA 1
ATOM 658 C C . LEU A 1 87 ? -10.727 -10.594 -13.492 1 98.31 87 LEU A C 1
ATOM 660 O O . LEU A 1 87 ? -10.336 -9.57 -12.938 1 98.31 87 LEU A O 1
ATOM 664 N N . ARG A 1 88 ? -10.523 -10.812 -14.773 1 98.56 88 ARG A N 1
ATOM 665 C CA . ARG A 1 88 ? -9.812 -9.844 -15.602 1 98.56 88 ARG A CA 1
ATOM 666 C C . ARG A 1 88 ? -10.602 -8.539 -15.711 1 98.56 88 ARG A C 1
ATOM 668 O O . ARG A 1 88 ? -10.039 -7.457 -15.531 1 98.56 88 ARG A O 1
ATOM 675 N N . ALA A 1 89 ? -11.898 -8.664 -15.977 1 98 89 ALA A N 1
ATOM 676 C CA . ALA A 1 89 ? -12.734 -7.469 -16.094 1 98 89 ALA A CA 1
ATOM 677 C C . ALA A 1 89 ? -12.742 -6.676 -14.789 1 98 89 ALA A C 1
ATOM 679 O O . ALA A 1 89 ? -12.578 -5.453 -14.797 1 98 89 ALA A O 1
ATOM 680 N N . TRP A 1 90 ? -12.906 -7.324 -13.75 1 97.56 90 TRP A N 1
ATOM 681 C CA . TRP A 1 90 ? -12.945 -6.711 -12.43 1 97.56 90 TRP A CA 1
ATOM 682 C C . TRP A 1 90 ? -11.609 -6.055 -12.094 1 97.56 90 TRP A C 1
ATOM 684 O O . TRP A 1 90 ? -11.57 -4.902 -11.664 1 97.56 90 TRP A O 1
ATOM 694 N N . ALA A 1 91 ? -10.555 -6.793 -12.336 1 98.12 91 ALA A N 1
ATOM 695 C CA . ALA A 1 91 ? -9.219 -6.32 -11.953 1 98.12 91 ALA A CA 1
ATOM 696 C C . ALA A 1 91 ? -8.805 -5.125 -12.805 1 98.12 91 ALA A C 1
ATOM 698 O O . ALA A 1 91 ? -8.156 -4.199 -12.312 1 98.12 91 ALA A O 1
ATOM 699 N N . GLU A 1 92 ? -9.148 -5.145 -14.055 1 97.62 92 GLU A N 1
ATOM 700 C CA . GLU A 1 92 ? -8.828 -4.023 -14.93 1 97.62 92 GLU A CA 1
ATOM 701 C C . GLU A 1 92 ? -9.57 -2.758 -14.5 1 97.62 92 GLU A C 1
ATOM 703 O O . GLU A 1 92 ? -8.992 -1.667 -14.5 1 97.62 92 GLU A O 1
ATOM 708 N N . GLN A 1 93 ? -10.773 -2.965 -14.172 1 95.12 93 GLN A N 1
ATOM 709 C CA . GLN A 1 93 ? -11.555 -1.83 -13.695 1 95.12 93 GLN A CA 1
ATOM 710 C C . GLN A 1 93 ? -10.984 -1.286 -12.383 1 95.12 93 GLN A C 1
ATOM 712 O O . GLN A 1 93 ? -10.891 -0.071 -12.203 1 95.12 93 GLN A O 1
ATOM 717 N N . TYR A 1 94 ? -10.617 -2.146 -11.492 1 95.31 94 TYR A N 1
ATOM 718 C CA . TYR A 1 94 ? -10.039 -1.74 -10.219 1 95.31 94 TYR A CA 1
ATOM 719 C C . TYR A 1 94 ? -8.719 -1.007 -10.43 1 95.31 94 TYR A C 1
ATOM 721 O O . TYR A 1 94 ? -8.484 0.047 -9.836 1 95.31 94 TYR A O 1
ATOM 729 N N . LEU A 1 95 ? -7.883 -1.563 -11.273 1 96.75 95 LEU A N 1
ATOM 730 C CA . LEU A 1 95 ? -6.609 -0.937 -11.617 1 96.75 95 LEU A CA 1
ATOM 731 C C . LEU A 1 95 ? -6.82 0.472 -12.156 1 96.75 95 LEU A C 1
ATOM 733 O O . LEU A 1 95 ? -6.148 1.414 -11.734 1 96.75 95 LEU A O 1
ATOM 737 N N . ASP A 1 96 ? -7.773 0.624 -13.047 1 94.62 96 ASP A N 1
ATOM 738 C CA . ASP A 1 96 ? -8.078 1.928 -13.625 1 94.62 96 ASP A CA 1
ATOM 739 C C . ASP A 1 96 ? -8.539 2.912 -12.547 1 94.62 96 ASP A C 1
ATOM 741 O O . ASP A 1 96 ? -8.125 4.07 -12.547 1 94.62 96 ASP A O 1
ATOM 745 N N . GLU A 1 97 ? -9.289 2.482 -11.656 1 91.56 97 GLU A N 1
ATOM 746 C CA . GLU A 1 97 ? -9.859 3.328 -10.609 1 91.56 97 GLU A CA 1
ATOM 747 C C . GLU A 1 97 ? -8.773 3.842 -9.664 1 91.56 97 GLU A C 1
ATOM 749 O O . GLU A 1 97 ? -8.656 5.047 -9.445 1 91.56 97 GLU A O 1
ATOM 754 N N . ILE A 1 98 ? -7.941 2.932 -9.203 1 93.38 98 ILE A N 1
ATOM 755 C CA . ILE A 1 98 ? -7.02 3.338 -8.148 1 93.38 98 ILE A CA 1
ATOM 756 C C . ILE A 1 98 ? -5.809 4.039 -8.766 1 93.38 98 ILE A C 1
ATOM 758 O O . ILE A 1 98 ? -5.074 4.746 -8.07 1 93.38 98 ILE A O 1
ATOM 762 N N . SER A 1 99 ? -5.598 3.908 -10.094 1 93.5 99 SER A N 1
ATOM 763 C CA . SER A 1 99 ? -4.496 4.586 -10.773 1 93.5 99 SER A CA 1
ATOM 764 C C . SER A 1 99 ? -4.805 6.062 -10.992 1 93.5 99 SER A C 1
ATOM 766 O O . SER A 1 99 ? -3.904 6.855 -11.273 1 93.5 99 SER A O 1
ATOM 768 N N . SER A 1 100 ? -6.07 6.41 -10.93 1 90.12 100 SER A N 1
ATOM 769 C CA . SER A 1 100 ? -6.434 7.816 -11.055 1 90.12 100 SER A CA 1
ATOM 770 C C . SER A 1 100 ? -5.996 8.617 -9.836 1 90.12 100 SER A C 1
ATOM 772 O O . SER A 1 100 ? -5.703 8.047 -8.781 1 90.12 100 SER A O 1
ATOM 774 N N . GLU A 1 101 ? -5.906 9.922 -10.055 1 87.81 101 GLU A N 1
ATOM 775 C CA . GLU A 1 101 ? -5.512 10.773 -8.938 1 87.81 101 GLU A CA 1
ATOM 776 C C . GLU A 1 101 ? -6.5 10.656 -7.781 1 87.81 101 GLU A C 1
ATOM 778 O O . GLU A 1 101 ? -6.102 10.43 -6.637 1 87.81 101 GLU A O 1
ATOM 783 N N . PRO A 1 102 ? -7.82 10.711 -8.055 1 87.38 102 PRO A N 1
ATOM 784 C CA . PRO A 1 102 ? -8.766 10.508 -6.957 1 87.38 102 PRO A CA 1
ATOM 785 C C . PRO A 1 102 ? -8.648 9.117 -6.324 1 87.38 102 PRO A C 1
ATOM 787 O O . PRO A 1 102 ? -8.789 8.977 -5.105 1 87.38 102 PRO A O 1
ATOM 790 N N . GLY A 1 103 ? -8.422 8.117 -7.125 1 90.62 103 GLY A N 1
ATOM 791 C CA . GLY A 1 103 ? -8.258 6.77 -6.605 1 90.62 103 GLY A CA 1
ATOM 792 C C . GLY A 1 103 ? -7.055 6.621 -5.695 1 90.62 103 GLY A C 1
ATOM 793 O O . GLY A 1 103 ? -7.152 6.02 -4.621 1 90.62 103 GLY A O 1
ATOM 794 N N . ARG A 1 104 ? -5.973 7.199 -6.07 1 90.38 104 ARG A N 1
ATOM 795 C CA . ARG A 1 104 ? -4.766 7.188 -5.254 1 90.38 104 ARG A CA 1
ATOM 796 C C . ARG A 1 104 ? -4.996 7.898 -3.926 1 90.38 104 ARG A C 1
ATOM 798 O O . ARG A 1 104 ? -4.598 7.402 -2.869 1 90.38 104 ARG A O 1
ATOM 805 N N . ASN A 1 105 ? -5.629 9.023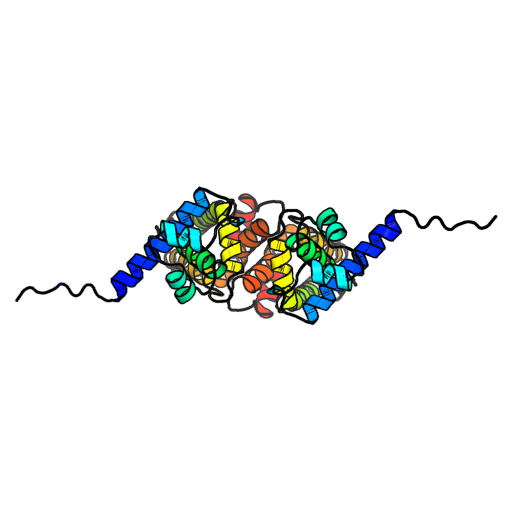 -4 1 89.12 105 ASN A N 1
ATOM 806 C CA . ASN A 1 105 ? -5.93 9.781 -2.793 1 89.12 105 ASN A CA 1
ATOM 807 C C . ASN A 1 105 ? -6.855 9.008 -1.856 1 89.12 105 ASN A C 1
ATOM 809 O O . ASN A 1 105 ? -6.691 9.055 -0.637 1 89.12 105 ASN A O 1
ATOM 813 N N . MET A 1 106 ? -7.746 8.383 -2.496 1 89.62 106 MET A N 1
ATOM 814 C CA . MET A 1 106 ? -8.664 7.559 -1.71 1 89.62 106 MET A CA 1
ATOM 815 C C . MET A 1 106 ? -7.91 6.461 -0.968 1 89.62 106 MET A C 1
ATOM 817 O O . MET A 1 106 ? -8.133 6.242 0.223 1 89.62 106 MET A O 1
ATOM 821 N N . MET A 1 107 ? -6.988 5.797 -1.614 1 90.94 107 MET A N 1
ATOM 822 C CA . MET A 1 107 ? -6.227 4.719 -0.993 1 90.94 107 MET A CA 1
ATOM 823 C C . MET A 1 107 ? -5.348 5.254 0.133 1 90.94 107 MET A C 1
ATOM 825 O O . MET A 1 107 ? -5.211 4.613 1.178 1 90.94 107 MET A O 1
ATOM 829 N N . ARG A 1 108 ? -4.879 6.375 -0.071 1 89.25 108 ARG A N 1
ATOM 830 C CA . ARG A 1 108 ? -4.07 7.012 0.966 1 89.25 108 ARG A CA 1
ATOM 831 C C . ARG A 1 108 ? -4.918 7.344 2.191 1 89.25 108 ARG A C 1
ATOM 833 O O . ARG A 1 108 ? -4.477 7.156 3.326 1 89.25 108 ARG A O 1
ATOM 840 N N . ASP A 1 109 ? -6.098 7.836 1.936 1 89.25 109 ASP A N 1
ATOM 841 C CA . ASP A 1 109 ? -7.004 8.156 3.035 1 89.25 109 ASP A CA 1
ATOM 842 C C . ASP A 1 109 ? -7.355 6.902 3.838 1 89.25 109 ASP A C 1
ATOM 844 O O . ASP A 1 109 ? -7.379 6.938 5.07 1 89.25 109 ASP A O 1
ATOM 848 N N . VAL A 1 110 ? -7.594 5.883 3.121 1 90.75 110 VAL A N 1
ATOM 849 C CA . VAL A 1 110 ? -7.949 4.621 3.768 1 90.75 110 VAL A CA 1
ATOM 850 C C . VAL A 1 110 ? -6.77 4.117 4.594 1 90.75 110 VAL A C 1
ATOM 852 O O . VAL A 1 110 ? -6.941 3.688 5.738 1 90.75 110 VAL A O 1
ATOM 855 N N . GLN A 1 111 ? -5.652 4.203 4.059 1 89.06 111 GLN A N 1
ATOM 856 C CA . GLN A 1 111 ? -4.445 3.746 4.738 1 89.06 111 GLN A CA 1
ATOM 857 C C . GLN A 1 111 ? -4.184 4.559 6.004 1 89.06 111 GLN A C 1
ATOM 859 O O . GLN A 1 111 ? -3.693 4.023 7 1 89.06 111 GLN A O 1
ATOM 864 N N . ASN A 1 112 ? -4.539 5.801 6.012 1 83.06 112 ASN A N 1
ATOM 865 C CA . ASN A 1 112 ? -4.219 6.723 7.098 1 83.06 112 ASN A CA 1
ATOM 866 C C . ASN A 1 112 ? -5.23 6.617 8.234 1 83.06 112 ASN A C 1
ATOM 868 O O . ASN A 1 112 ? -5.004 7.156 9.32 1 83.06 112 ASN A O 1
ATOM 872 N N . SER A 1 113 ? -6.25 5.973 7.895 1 84.12 113 SER A N 1
ATOM 873 C CA . SER A 1 113 ? -7.242 5.82 8.953 1 84.12 113 SER A CA 1
ATOM 874 C C . SER A 1 113 ? -6.781 4.816 10.008 1 84.12 113 SER A C 1
ATOM 876 O O . SER A 1 113 ? -6.191 3.787 9.672 1 84.12 113 SER A O 1
ATOM 878 N N . THR A 1 114 ? -6.992 5.098 11.234 1 74.12 114 THR A N 1
ATOM 879 C CA . THR A 1 114 ? -6.652 4.211 12.336 1 74.12 114 THR A CA 1
ATOM 880 C C . THR A 1 114 ? -7.887 3.453 12.82 1 74.12 114 THR A C 1
ATOM 882 O O . THR A 1 114 ? -7.766 2.475 13.562 1 74.12 114 THR A O 1
ATOM 885 N N . SER A 1 115 ? -9.016 3.869 12.414 1 72.94 115 SER A N 1
ATOM 886 C CA . SER A 1 115 ? -10.258 3.35 12.977 1 72.94 115 SER A CA 1
ATOM 887 C C . SER A 1 115 ? -10.898 2.316 12.055 1 72.94 115 SER A C 1
ATOM 889 O O . SER A 1 115 ? -11.805 1.588 12.461 1 72.94 115 SER A O 1
ATOM 891 N N . ILE A 1 116 ? -10.5 2.23 10.906 1 66.5 116 ILE A N 1
ATOM 892 C CA . ILE A 1 116 ? -11.203 1.333 9.992 1 66.5 116 ILE A CA 1
ATOM 893 C C . ILE A 1 116 ? -10.195 0.409 9.305 1 66.5 116 ILE A C 1
ATOM 895 O O . ILE A 1 116 ? -10.234 0.236 8.086 1 66.5 116 ILE A O 1
ATOM 899 N N . PRO A 1 117 ? -9.312 -0.219 10.172 1 65.38 117 PRO A N 1
ATOM 900 C CA . PRO A 1 117 ? -8.383 -1.092 9.445 1 65.38 117 PRO A CA 1
ATOM 901 C C . PRO A 1 117 ? -9.078 -2.293 8.812 1 65.38 117 PRO A 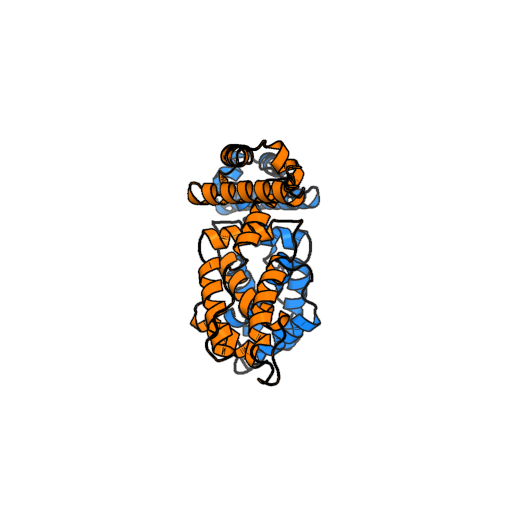C 1
ATOM 903 O O . PRO A 1 117 ? -10.016 -2.852 9.391 1 65.38 117 PRO A O 1
ATOM 906 N N . GLY A 1 118 ? -8.891 -2.529 7.617 1 82.38 118 GLY A N 1
ATOM 907 C CA . GLY A 1 118 ? -9.32 -3.768 6.988 1 82.38 118 GLY A CA 1
ATOM 908 C C . GLY A 1 118 ? -10.609 -3.623 6.199 1 82.38 118 GLY A C 1
ATOM 909 O O . GLY A 1 118 ? -11.039 -4.559 5.52 1 82.38 118 GLY A O 1
ATOM 910 N N . HIS A 1 119 ? -11.227 -2.467 6.25 1 86.38 119 HIS A N 1
ATOM 911 C CA . HIS A 1 119 ? -12.492 -2.318 5.551 1 86.38 119 HIS A CA 1
ATOM 912 C C . HIS A 1 119 ? -12.305 -2.396 4.039 1 86.38 119 HIS A C 1
ATOM 914 O O . HIS A 1 119 ? -13.141 -2.959 3.334 1 86.38 119 HIS A O 1
ATOM 920 N N . CYS A 1 120 ? -11.227 -1.835 3.658 1 88.56 120 CYS A N 1
ATOM 921 C CA . CYS A 1 120 ? -10.914 -1.929 2.236 1 88.56 120 CYS A CA 1
ATOM 922 C C . CYS A 1 120 ? -10.82 -3.383 1.792 1 88.56 120 CYS A C 1
ATOM 924 O O . CYS A 1 120 ? -11.414 -3.764 0.778 1 88.56 120 CYS A O 1
ATOM 926 N N . VAL A 1 121 ? -10.195 -4.211 2.592 1 92.5 121 VAL A N 1
ATOM 927 C CA . VAL A 1 121 ? -10.016 -5.629 2.295 1 92.5 121 VAL A CA 1
ATOM 928 C C . VAL A 1 121 ? -11.375 -6.336 2.303 1 92.5 121 VAL A C 1
ATOM 930 O O . VAL A 1 121 ? -11.633 -7.195 1.461 1 92.5 121 VAL A O 1
ATOM 933 N N . GLU A 1 122 ? -12.203 -5.965 3.186 1 91.38 122 GLU A N 1
ATOM 934 C CA . GLU A 1 122 ? -13.539 -6.555 3.273 1 91.38 122 GLU A CA 1
ATOM 935 C C . GLU A 1 122 ? -14.367 -6.238 2.031 1 91.38 122 GLU A C 1
ATOM 937 O O . GLU A 1 122 ? -15.055 -7.109 1.498 1 91.38 122 GLU A O 1
ATOM 942 N N . ILE A 1 123 ? -14.297 -5.043 1.611 1 92.5 123 ILE A N 1
ATOM 943 C CA . ILE A 1 123 ? -15.062 -4.609 0.446 1 92.5 123 ILE A CA 1
ATOM 944 C C . ILE A 1 123 ? -14.57 -5.352 -0.796 1 92.5 123 ILE A C 1
ATOM 946 O O . ILE A 1 123 ? -15.367 -5.941 -1.528 1 92.5 123 ILE A O 1
ATOM 950 N N . LEU A 1 124 ? -13.297 -5.348 -1.021 1 94.75 124 LEU A N 1
ATOM 951 C CA . LEU A 1 124 ? -12.719 -6.008 -2.184 1 94.75 124 LEU A CA 1
ATOM 952 C C . LEU A 1 124 ? -12.938 -7.516 -2.117 1 94.75 124 LEU A C 1
ATOM 954 O O . LEU A 1 124 ? -13.273 -8.141 -3.125 1 94.75 124 LEU A O 1
ATOM 958 N N . GLY A 1 125 ? -12.766 -8.07 -0.896 1 95.25 125 GLY A N 1
ATOM 959 C CA . GLY A 1 125 ? -13.031 -9.492 -0.697 1 95.25 125 GLY A CA 1
ATOM 960 C C . GLY A 1 125 ? -14.461 -9.883 -1.013 1 95.25 125 GLY A C 1
ATOM 961 O O . GLY A 1 125 ? -14.711 -10.945 -1.583 1 95.25 125 GLY A O 1
ATOM 962 N N . GLY A 1 126 ? -15.391 -9.047 -0.628 1 94.69 126 GLY A N 1
ATOM 963 C CA . GLY A 1 126 ? -16.781 -9.289 -0.949 1 94.69 126 GLY A CA 1
ATOM 964 C C . GLY A 1 126 ? -17.062 -9.336 -2.441 1 94.69 126 GLY A C 1
ATOM 965 O O . GLY A 1 126 ? -17.828 -10.18 -2.908 1 94.69 126 GLY A O 1
ATOM 966 N N . GLN A 1 127 ? -16.438 -8.438 -3.168 1 95.69 127 GLN A N 1
ATOM 967 C CA . GLN A 1 127 ? -16.594 -8.438 -4.617 1 95.69 127 GLN A CA 1
ATOM 968 C C . GLN A 1 127 ? -16 -9.695 -5.242 1 95.69 127 GLN A C 1
ATOM 970 O O . GLN A 1 127 ? -16.594 -10.289 -6.145 1 95.69 127 GLN A O 1
ATOM 975 N N . LEU A 1 128 ? -14.875 -10.086 -4.801 1 97.06 128 LEU A N 1
ATOM 976 C CA . LEU A 1 128 ? -14.234 -11.297 -5.301 1 97.06 128 LEU A CA 1
ATOM 977 C C . LEU A 1 128 ? -15.055 -12.531 -4.945 1 97.06 128 LEU A C 1
ATOM 979 O O . LEU A 1 128 ? -15.148 -13.477 -5.738 1 97.06 128 LEU A O 1
ATOM 983 N N . ARG A 1 129 ? -15.656 -12.539 -3.75 1 96.5 129 ARG A N 1
ATOM 984 C CA . ARG A 1 129 ? -16.516 -13.648 -3.34 1 96.5 129 ARG A CA 1
ATOM 985 C C . ARG A 1 129 ? -17.719 -13.781 -4.262 1 96.5 129 ARG A C 1
ATOM 987 O O . ARG A 1 129 ? -18.125 -14.891 -4.613 1 96.5 129 ARG A O 1
ATOM 994 N N . ILE A 1 130 ? -18.328 -12.68 -4.664 1 96.12 130 ILE A N 1
ATOM 995 C CA . ILE A 1 130 ? -19.438 -12.68 -5.594 1 96.12 130 ILE A CA 1
ATOM 996 C C . ILE A 1 130 ? -19.031 -13.352 -6.902 1 96.12 130 ILE A C 1
ATOM 998 O O . ILE A 1 130 ? -19.781 -14.164 -7.453 1 96.12 130 ILE A O 1
ATOM 1002 N N . ILE A 1 131 ? -17.859 -13.008 -7.387 1 97.06 131 ILE A N 1
ATOM 1003 C CA . ILE A 1 131 ? -17.359 -13.578 -8.633 1 97.06 131 ILE A CA 1
ATOM 1004 C C . ILE A 1 131 ? -17.172 -15.086 -8.469 1 97.06 131 ILE A C 1
ATOM 1006 O O . ILE A 1 131 ? -17.641 -15.867 -9.297 1 97.06 131 ILE A O 1
ATOM 1010 N N . LEU A 1 132 ? -16.516 -15.562 -7.383 1 97 132 LEU A N 1
ATOM 1011 C CA . LEU A 1 132 ? -16.234 -16.969 -7.156 1 97 132 LEU A CA 1
ATOM 1012 C C . LEU A 1 132 ? -17.516 -17.766 -6.988 1 97 132 LEU A C 1
ATOM 1014 O O . LEU A 1 132 ? -17.625 -18.891 -7.477 1 97 132 LEU A O 1
ATOM 1018 N N . ASP A 1 133 ? -18.484 -17.219 -6.352 1 95.44 133 ASP A N 1
ATOM 1019 C CA . ASP A 1 133 ? -19.734 -17.891 -6.055 1 95.44 133 ASP A CA 1
ATOM 1020 C C . ASP A 1 133 ? -20.516 -18.188 -7.336 1 95.44 133 ASP A C 1
ATOM 1022 O O . ASP A 1 133 ? -21.406 -19.031 -7.34 1 95.44 133 ASP A O 1
ATOM 1026 N N . ARG A 1 134 ? -20.172 -17.516 -8.398 1 94.88 134 ARG A N 1
ATOM 1027 C CA . ARG A 1 134 ? -20.828 -17.719 -9.688 1 94.88 134 ARG A CA 1
ATOM 1028 C C . ARG A 1 134 ? -20.359 -19.016 -10.336 1 94.88 134 ARG A C 1
ATOM 1030 O O . ARG A 1 134 ? -21 -19.531 -11.25 1 94.88 134 ARG A O 1
ATOM 1037 N N . TYR A 1 135 ? -19.219 -19.516 -9.867 1 95.25 135 TYR A N 1
ATOM 1038 C CA . TYR A 1 135 ? -18.609 -20.672 -10.547 1 95.25 135 TYR A CA 1
ATOM 1039 C C . TYR A 1 135 ? -18.328 -21.797 -9.555 1 95.25 135 TYR A C 1
ATOM 1041 O O . TYR A 1 135 ? -17.219 -22.297 -9.484 1 95.25 135 TYR A O 1
ATOM 1049 N N . PRO A 1 136 ? -19.281 -22.297 -8.906 1 86.81 136 PRO A N 1
ATOM 1050 C CA . PRO A 1 136 ? -19.062 -23.359 -7.922 1 86.81 136 PRO A CA 1
ATOM 1051 C C . PRO A 1 136 ? -18.562 -24.656 -8.555 1 86.81 136 PRO A C 1
ATOM 1053 O O . PRO A 1 136 ? -17.938 -25.484 -7.875 1 86.81 136 PRO A O 1
ATOM 1056 N N . GLN A 1 137 ? -18.797 -24.797 -9.773 1 81.94 137 GLN A N 1
ATOM 1057 C CA . GLN A 1 137 ? -18.5 -26.047 -10.453 1 81.94 137 GLN A CA 1
ATOM 1058 C C . GLN A 1 137 ? -17.062 -26.062 -10.992 1 81.94 137 GLN A C 1
ATOM 1060 O O . GLN A 1 137 ? -16.594 -27.078 -11.508 1 81.94 137 GLN A O 1
ATOM 1065 N N . ALA A 1 138 ? -16.375 -24.984 -11.031 1 73.88 138 ALA A N 1
ATOM 1066 C CA . ALA A 1 138 ? -15.062 -24.844 -11.664 1 73.88 138 ALA A CA 1
ATOM 1067 C C . ALA A 1 138 ? -14 -25.641 -10.914 1 73.88 138 ALA A C 1
ATOM 1069 O O . ALA A 1 138 ? -12.883 -25.797 -11.406 1 73.88 138 ALA A O 1
ATOM 1070 N N . GLY A 1 139 ? -14.383 -26.531 -10.039 1 76.19 139 GLY A N 1
ATOM 1071 C CA . GLY A 1 139 ? -13.383 -27.312 -9.328 1 76.19 139 GLY A CA 1
ATOM 1072 C C . GLY A 1 139 ? -12.742 -26.562 -8.18 1 76.19 139 GLY A C 1
ATOM 1073 O O . GLY A 1 139 ? -13.438 -25.906 -7.398 1 76.19 139 GLY A O 1
ATOM 1074 N N . GLN A 1 140 ? -11.352 -26.609 -8.148 1 84.81 140 GLN A N 1
ATOM 1075 C CA . GLN A 1 140 ? -10.602 -25.953 -7.078 1 84.81 140 GLN A CA 1
ATOM 1076 C C . GLN A 1 140 ? -10.516 -24.453 -7.301 1 84.81 140 GLN A C 1
ATOM 1078 O O . GLN A 1 140 ? -9.828 -23.984 -8.219 1 84.81 140 GLN A O 1
ATOM 1083 N N . LEU A 1 141 ? -11.289 -23.734 -6.613 1 92.5 141 LEU A N 1
ATOM 1084 C CA . LEU A 1 141 ? -11.297 -22.281 -6.664 1 92.5 141 LEU A CA 1
ATOM 1085 C C . LEU A 1 141 ? -10.266 -21.703 -5.699 1 92.5 141 LEU A C 1
ATOM 1087 O O . LEU A 1 141 ? -10.07 -22.219 -4.602 1 92.5 141 LEU A O 1
ATOM 1091 N N . PRO A 1 142 ? -9.617 -20.688 -6.141 1 94.88 142 PRO A N 1
ATOM 1092 C CA . PRO A 1 142 ? -8.75 -20.016 -5.18 1 94.88 142 PRO A CA 1
ATOM 1093 C C . PRO A 1 142 ? -9.523 -19.359 -4.043 1 94.88 142 PRO A C 1
ATOM 1095 O O . PRO A 1 142 ? -10.719 -19.062 -4.188 1 94.88 142 PRO A O 1
ATOM 1098 N N . SER A 1 143 ? -8.867 -19.219 -2.887 1 95.56 143 SER A N 1
ATOM 1099 C CA . SER A 1 143 ? -9.484 -18.469 -1.796 1 95.56 143 SER A CA 1
ATOM 1100 C C . SER A 1 143 ? -9.508 -16.984 -2.088 1 95.56 143 SER A C 1
ATOM 1102 O O . SER A 1 143 ? -8.703 -16.484 -2.885 1 95.56 143 SER A O 1
ATOM 1104 N N . VAL A 1 144 ? -10.391 -16.25 -1.457 1 96.44 144 VAL A N 1
ATOM 1105 C CA . VAL A 1 144 ? -10.453 -14.797 -1.578 1 96.44 144 VAL A CA 1
ATOM 1106 C C . VAL A 1 144 ? -9.117 -14.188 -1.157 1 96.44 144 VAL A C 1
ATOM 1108 O O . VAL A 1 144 ? -8.586 -13.305 -1.836 1 96.44 144 VAL A O 1
ATOM 1111 N N . ASP A 1 145 ? -8.516 -14.688 -0.058 1 95.88 145 ASP A N 1
ATOM 1112 C CA . ASP A 1 145 ? -7.23 -14.18 0.416 1 95.88 145 ASP A CA 1
ATOM 1113 C C . ASP A 1 145 ? -6.141 -14.367 -0.64 1 95.88 145 ASP A C 1
ATOM 1115 O O . ASP A 1 145 ? -5.301 -13.492 -0.833 1 95.88 145 ASP A O 1
ATOM 1119 N N . HIS A 1 146 ? -6.227 -15.492 -1.268 1 97 146 HIS A N 1
ATOM 1120 C CA . HIS A 1 146 ? -5.27 -15.781 -2.326 1 97 146 HIS A CA 1
ATOM 1121 C C . HIS A 1 146 ? -5.395 -14.781 -3.473 1 97 146 HIS A C 1
ATOM 1123 O O . HIS A 1 146 ? -4.387 -14.281 -3.979 1 97 146 HIS A O 1
ATOM 1129 N N . LEU A 1 147 ? -6.613 -14.477 -3.854 1 98.06 147 LEU A N 1
ATOM 1130 C CA . LEU A 1 147 ? -6.855 -13.508 -4.922 1 98.06 147 LEU A CA 1
ATOM 1131 C C . LEU A 1 147 ? -6.445 -12.109 -4.488 1 98.06 147 LEU A C 1
ATOM 1133 O O . LEU A 1 147 ? -5.891 -11.344 -5.281 1 98.06 147 LEU A O 1
ATOM 1137 N N . LEU A 1 148 ? -6.703 -11.734 -3.236 1 97.38 148 LEU A N 1
ATOM 1138 C CA . LEU A 1 148 ? -6.266 -10.445 -2.709 1 97.38 148 LEU A CA 1
ATOM 1139 C C . LEU A 1 148 ? -4.746 -10.32 -2.764 1 97.38 148 LEU A C 1
ATOM 1141 O O . LEU A 1 148 ? -4.215 -9.289 -3.186 1 97.38 148 LEU A O 1
ATOM 1145 N N . ASN A 1 149 ? -4.055 -11.359 -2.439 1 97.69 149 ASN A N 1
ATOM 1146 C CA . ASN A 1 149 ? -2.596 -11.344 -2.383 1 97.69 149 ASN A CA 1
ATOM 1147 C C . ASN A 1 149 ? -1.98 -11.273 -3.775 1 97.69 149 ASN A C 1
ATOM 1149 O O . ASN A 1 149 ? -0.991 -10.57 -3.986 1 97.69 149 ASN A O 1
ATOM 1153 N N . LEU A 1 150 ? -2.609 -11.891 -4.758 1 98.44 150 LEU A N 1
ATOM 1154 C CA . LEU A 1 150 ? -1.927 -12.055 -6.035 1 98.44 150 LEU A CA 1
ATOM 1155 C C . LEU A 1 150 ? -2.432 -11.039 -7.055 1 98.44 150 LEU A C 1
ATOM 1157 O O . LEU A 1 150 ? -1.774 -10.789 -8.07 1 98.44 150 LEU A O 1
ATOM 1161 N N . ILE A 1 151 ? -3.623 -10.453 -6.789 1 98.56 151 ILE A N 1
ATOM 1162 C CA . ILE A 1 151 ? -4.199 -9.539 -7.773 1 98.56 151 ILE A CA 1
ATOM 1163 C C . ILE A 1 151 ? -4.277 -8.133 -7.184 1 98.56 151 ILE A C 1
ATOM 1165 O O . ILE A 1 151 ? -3.646 -7.207 -7.691 1 98.56 151 ILE A O 1
ATOM 1169 N N . VAL A 1 152 ? -4.867 -7.965 -6.043 1 97.56 152 VAL A N 1
ATOM 1170 C CA . VAL A 1 152 ? -5.133 -6.652 -5.457 1 97.56 152 VAL A CA 1
ATOM 1171 C C . VAL A 1 152 ? -3.832 -6.051 -4.926 1 97.56 152 VAL A C 1
ATOM 1173 O O . VAL A 1 152 ? -3.52 -4.891 -5.203 1 97.56 152 VAL A O 1
ATOM 1176 N N . ALA A 1 153 ? -3.08 -6.844 -4.223 1 97.62 153 ALA A N 1
ATOM 1177 C CA . ALA A 1 153 ? -1.873 -6.367 -3.553 1 97.62 153 ALA A CA 1
ATOM 1178 C C . ALA A 1 153 ? -0.884 -5.777 -4.555 1 97.62 153 ALA A C 1
ATOM 1180 O O . ALA A 1 153 ? -0.415 -4.652 -4.383 1 97.62 153 ALA A O 1
ATOM 1181 N N . PRO A 1 154 ? -0.599 -6.469 -5.672 1 98.12 154 PRO A N 1
ATOM 1182 C CA . PRO A 1 154 ? 0.33 -5.863 -6.629 1 98.12 154 PRO A CA 1
ATOM 1183 C C . PRO A 1 154 ? -0.225 -4.59 -7.266 1 98.12 154 PRO A C 1
ATOM 1185 O O . PRO A 1 154 ? 0.532 -3.66 -7.555 1 98.12 154 PRO A O 1
ATOM 1188 N N . ILE A 1 155 ? -1.511 -4.527 -7.504 1 97.44 155 ILE A N 1
ATOM 1189 C CA . ILE A 1 155 ? -2.109 -3.318 -8.062 1 97.44 155 ILE A CA 1
ATOM 1190 C C . ILE A 1 155 ? -1.88 -2.143 -7.121 1 97.44 155 ILE A C 1
ATOM 1192 O O . ILE A 1 155 ? -1.31 -1.122 -7.516 1 97.44 155 ILE A O 1
ATOM 1196 N N . VAL A 1 156 ? -2.246 -2.326 -5.871 1 95.69 156 VAL A N 1
ATOM 1197 C CA . VAL A 1 156 ? -2.18 -1.253 -4.883 1 95.69 156 VAL A CA 1
ATOM 1198 C C . VAL A 1 156 ? -0.723 -0.869 -4.637 1 95.69 156 VAL A C 1
ATOM 1200 O O . VAL A 1 156 ? -0.378 0.315 -4.633 1 95.69 156 VAL A O 1
ATOM 1203 N N . PHE A 1 157 ? 0.118 -1.848 -4.508 1 95.75 157 PHE A N 1
ATOM 1204 C CA . PHE A 1 157 ? 1.526 -1.601 -4.223 1 95.75 157 PHE A CA 1
ATOM 1205 C C . PHE A 1 157 ? 2.174 -0.803 -5.348 1 95.75 157 PHE A C 1
ATOM 1207 O O . PHE A 1 157 ? 2.869 0.183 -5.098 1 95.75 157 PHE A O 1
ATOM 1214 N N . ARG A 1 158 ? 1.946 -1.206 -6.609 1 95.06 158 ARG A N 1
ATOM 1215 C CA . ARG A 1 158 ? 2.568 -0.528 -7.742 1 95.06 158 ARG A CA 1
ATOM 1216 C C . ARG A 1 158 ? 2.023 0.887 -7.902 1 95.06 158 ARG A C 1
ATOM 1218 O O . ARG A 1 158 ? 2.779 1.822 -8.172 1 95.06 158 ARG A O 1
ATOM 1225 N N . VAL A 1 159 ? 0.768 1.032 -7.695 1 93.81 159 VAL A N 1
ATOM 1226 C CA . VAL A 1 159 ? 0.152 2.344 -7.867 1 93.81 159 VAL A CA 1
ATOM 1227 C C . VAL A 1 159 ? 0.671 3.303 -6.797 1 93.81 159 VAL A C 1
ATOM 1229 O O . VAL A 1 159 ? 0.949 4.469 -7.086 1 93.81 159 VAL A O 1
ATOM 1232 N N . LEU A 1 160 ? 0.855 2.811 -5.566 1 92.5 160 LEU A N 1
ATOM 1233 C CA . LEU A 1 160 ? 1.155 3.707 -4.457 1 92.5 160 LEU A CA 1
ATOM 1234 C C . LEU A 1 160 ? 2.662 3.881 -4.289 1 92.5 160 LEU A C 1
ATOM 1236 O O . LEU A 1 160 ? 3.119 4.906 -3.783 1 92.5 160 LEU A O 1
ATOM 1240 N N . PHE A 1 161 ? 3.484 2.902 -4.77 1 92.69 161 PHE A N 1
ATOM 1241 C CA . PHE A 1 161 ? 4.883 2.938 -4.363 1 92.69 161 PHE A CA 1
ATOM 1242 C C . PHE A 1 161 ? 5.805 2.902 -5.578 1 92.69 161 PHE A C 1
ATOM 1244 O O . PHE A 1 161 ? 7.012 3.102 -5.453 1 92.69 161 PHE A O 1
ATOM 1251 N N . SER A 1 162 ? 5.281 2.607 -6.691 1 90.5 162 SER A N 1
ATOM 1252 C CA . SER A 1 162 ? 6.125 2.49 -7.875 1 90.5 162 SER A CA 1
ATOM 1253 C C . SER A 1 162 ? 5.941 3.686 -8.805 1 90.5 162 SER A C 1
ATOM 1255 O O . SER A 1 162 ? 4.895 4.34 -8.789 1 90.5 162 SER A O 1
ATOM 1257 N N . SER A 1 163 ? 6.996 3.961 -9.586 1 85.88 163 SER A N 1
ATOM 1258 C CA . SER A 1 163 ? 6.91 5.008 -10.594 1 85.88 163 SER A CA 1
ATOM 1259 C C . SER A 1 163 ? 6.246 4.496 -11.867 1 85.88 163 SER A C 1
ATOM 1261 O O . SER A 1 163 ? 5.809 5.285 -12.711 1 85.88 163 SER A O 1
ATOM 1263 N N . ALA A 1 164 ? 6.227 3.193 -11.953 1 83.62 164 ALA A N 1
ATOM 1264 C CA . ALA A 1 164 ? 5.598 2.594 -13.125 1 83.62 164 ALA A CA 1
ATOM 1265 C C . ALA A 1 164 ? 4.371 1.773 -12.734 1 83.62 164 ALA A C 1
ATOM 1267 O O . ALA A 1 164 ? 4.453 0.896 -11.867 1 83.62 164 ALA A O 1
ATOM 1268 N N . PRO A 1 165 ? 3.283 2.078 -13.43 1 82.06 165 PRO A N 1
ATOM 1269 C CA . PRO A 1 165 ? 2.084 1.293 -13.125 1 82.06 165 PRO A CA 1
ATOM 1270 C C . PRO A 1 165 ? 2.188 -0.153 -13.609 1 82.06 165 PRO A C 1
ATOM 1272 O O . PRO A 1 165 ? 3.023 -0.466 -14.461 1 82.06 165 PRO A O 1
ATOM 1275 N N . LEU A 1 166 ? 1.425 -1.006 -12.93 1 94.56 166 LEU A N 1
ATOM 1276 C CA . LEU A 1 166 ? 1.229 -2.365 -13.422 1 94.56 166 LEU A CA 1
ATOM 1277 C C . LEU A 1 166 ? 0.572 -2.354 -14.797 1 94.56 166 LEU A C 1
ATOM 1279 O O . LEU A 1 166 ? -0.446 -1.687 -15 1 94.56 166 LEU A O 1
ATOM 1283 N N . THR A 1 167 ? 1.229 -2.984 -15.797 1 95.25 167 THR A N 1
ATOM 1284 C CA . THR A 1 167 ? 0.592 -3.072 -17.109 1 95.25 167 THR A CA 1
ATOM 1285 C C . THR A 1 167 ? -0.555 -4.078 -17.078 1 95.25 167 THR A C 1
ATOM 1287 O O . THR A 1 167 ? -0.593 -4.965 -16.234 1 95.25 167 THR A O 1
ATOM 1290 N N . VAL A 1 168 ? -1.423 -3.934 -18.016 1 96.94 168 VAL A N 1
ATOM 1291 C CA . VAL A 1 168 ? -2.539 -4.867 -18.141 1 96.94 168 VAL A CA 1
ATOM 1292 C C . VAL A 1 168 ? -2.012 -6.273 -18.406 1 96.94 168 VAL A C 1
ATOM 1294 O O . VAL A 1 168 ? -2.549 -7.254 -17.891 1 96.94 168 VAL A O 1
ATOM 1297 N N . GLU A 1 169 ? -0.965 -6.383 -19.141 1 96.56 169 GLU A N 1
ATOM 1298 C CA . GLU A 1 169 ? -0.359 -7.68 -19.422 1 96.56 169 GLU A CA 1
ATOM 1299 C C . GLU A 1 169 ? 0.166 -8.336 -18.156 1 96.56 169 GLU A C 1
ATOM 1301 O O . GLU A 1 169 ? -0.02 -9.539 -17.953 1 96.56 169 GLU A O 1
ATOM 1306 N N . GLU A 1 170 ? 0.819 -7.621 -17.359 1 96.88 170 GLU A N 1
ATOM 1307 C CA . GLU A 1 170 ? 1.308 -8.133 -16.078 1 96.88 170 GLU A CA 1
ATOM 1308 C C . GLU A 1 170 ? 0.153 -8.562 -15.18 1 96.88 170 GLU A C 1
ATOM 1310 O O . GLU A 1 170 ? 0.227 -9.602 -14.516 1 96.88 170 GLU A O 1
ATOM 1315 N N . LEU A 1 171 ? -0.872 -7.715 -15.203 1 98.31 171 LEU A N 1
ATOM 1316 C CA . LEU A 1 171 ? -2.059 -8.023 -14.414 1 98.31 171 LEU A CA 1
ATOM 1317 C C . LEU A 1 171 ? -2.67 -9.352 -14.852 1 98.31 171 LEU A C 1
ATOM 1319 O O . LEU A 1 171 ? -3.02 -10.18 -14.008 1 98.31 171 LEU A O 1
ATOM 1323 N N . HIS A 1 172 ? -2.764 -9.602 -16.125 1 98.38 172 HIS A N 1
ATOM 1324 C CA . HIS A 1 172 ? -3.318 -10.844 -16.656 1 98.38 172 HIS A CA 1
ATOM 1325 C C . HIS A 1 172 ? -2.455 -12.039 -16.266 1 98.38 172 HIS A C 1
ATOM 1327 O O . HIS A 1 172 ? -2.977 -13.109 -15.938 1 98.38 172 HIS A O 1
ATOM 1333 N N . ARG A 1 173 ? -1.211 -11.852 -16.281 1 97.81 173 ARG A N 1
ATOM 1334 C CA . ARG A 1 173 ? -0.311 -12.922 -15.852 1 97.81 173 ARG A CA 1
ATOM 1335 C C . ARG A 1 173 ? -0.526 -13.266 -14.383 1 97.81 173 ARG A C 1
ATOM 1337 O O . ARG A 1 173 ? -0.526 -14.445 -14.016 1 97.81 173 ARG A O 1
ATOM 1344 N N . LEU A 1 174 ? -0.688 -12.289 -13.57 1 98.56 174 LEU A N 1
ATOM 1345 C CA . LEU A 1 174 ? -0.927 -12.516 -12.148 1 98.56 174 LEU A CA 1
ATOM 1346 C C . LEU A 1 174 ? -2.244 -13.25 -11.93 1 98.56 174 LEU A C 1
ATOM 1348 O O . LEU A 1 174 ? -2.334 -14.125 -11.07 1 98.56 174 LEU A O 1
ATOM 1352 N N . ILE A 1 175 ? -3.234 -12.867 -12.695 1 98.56 175 ILE A N 1
ATOM 1353 C CA . ILE A 1 175 ? -4.523 -13.539 -12.609 1 98.56 175 ILE A CA 1
ATOM 1354 C C . ILE A 1 175 ? -4.367 -15.008 -13 1 98.56 175 ILE A C 1
ATOM 1356 O O . ILE A 1 175 ? -4.91 -15.898 -12.336 1 98.56 175 ILE A O 1
ATOM 1360 N N . ASP A 1 176 ? -3.629 -15.305 -14.055 1 97.94 176 ASP A N 1
ATOM 1361 C CA . ASP A 1 176 ? -3.375 -16.672 -14.477 1 97.94 176 ASP A CA 1
ATOM 1362 C C . ASP A 1 176 ? -2.662 -17.469 -13.375 1 97.94 176 ASP A C 1
ATOM 1364 O O . ASP A 1 176 ? -2.996 -18.625 -13.117 1 97.94 176 ASP A O 1
ATOM 1368 N N . ILE A 1 177 ? -1.723 -16.875 -12.75 1 97.94 177 ILE A N 1
ATOM 1369 C CA . ILE A 1 177 ? -0.995 -17.516 -11.656 1 97.94 177 ILE A CA 1
ATOM 1370 C C . ILE A 1 177 ? -1.953 -17.812 -10.508 1 97.94 177 ILE A C 1
ATOM 1372 O O . ILE A 1 177 ? -1.936 -18.922 -9.953 1 97.94 177 ILE A O 1
ATOM 1376 N N . ALA A 1 178 ? -2.791 -16.844 -10.156 1 97.88 178 ALA A N 1
ATOM 1377 C CA . ALA A 1 178 ? -3.738 -17.016 -9.062 1 97.88 178 ALA A CA 1
ATOM 1378 C C . ALA A 1 178 ? -4.684 -18.188 -9.328 1 97.88 178 ALA A C 1
ATOM 1380 O O . ALA A 1 178 ? -5.066 -18.906 -8.398 1 97.88 178 ALA A O 1
ATOM 1381 N N . LEU A 1 179 ? -5.008 -18.344 -10.578 1 96.44 179 LEU A N 1
ATOM 1382 C CA . LEU A 1 179 ? -5.98 -19.375 -10.93 1 96.44 179 LEU A CA 1
ATOM 1383 C C . LEU A 1 179 ? -5.32 -20.734 -11 1 96.44 179 LEU A C 1
ATOM 1385 O O . LEU A 1 179 ? -6 -21.766 -10.906 1 96.44 179 LEU A O 1
ATOM 1389 N N . ARG A 1 180 ? -4 -20.766 -11.086 1 94.19 180 ARG A N 1
ATOM 1390 C CA . ARG A 1 180 ? -3.293 -22.031 -11.258 1 94.19 180 ARG A CA 1
ATOM 1391 C C . ARG A 1 180 ? -2.648 -22.484 -9.953 1 94.19 180 ARG A C 1
ATOM 1393 O O . ARG A 1 180 ? -2.039 -23.547 -9.891 1 94.19 180 ARG A O 1
ATOM 1400 N N . THR A 1 181 ? -2.711 -21.672 -8.992 1 92.44 181 THR A N 1
ATOM 1401 C CA . THR A 1 181 ? -2.016 -21.984 -7.746 1 92.44 181 THR A CA 1
ATOM 1402 C C . THR A 1 181 ? -2.967 -21.906 -6.559 1 92.44 181 THR A C 1
ATOM 1404 O O . THR A 1 181 ? -3.99 -21.219 -6.621 1 92.44 181 THR A O 1
ATOM 1407 N N . MET B 1 1 ? 53.812 24.344 3.92 1 33.06 1 MET B N 1
ATOM 1408 C CA . MET B 1 1 ? 52.531 24.688 3.311 1 33.06 1 MET B CA 1
ATOM 1409 C C . MET B 1 1 ? 51.406 23.781 3.816 1 33.06 1 MET B C 1
ATOM 1411 O O . MET B 1 1 ? 51.5 22.562 3.645 1 33.06 1 MET B O 1
ATOM 1415 N N . ALA B 1 2 ? 50.719 24.109 4.867 1 36.25 2 ALA B N 1
ATOM 1416 C CA . ALA B 1 2 ? 49.688 23.281 5.504 1 36.25 2 ALA B CA 1
ATOM 1417 C C . ALA B 1 2 ? 48.656 22.828 4.488 1 36.25 2 ALA B C 1
ATOM 1419 O O . ALA B 1 2 ? 48.125 23.625 3.717 1 36.25 2 ALA B O 1
ATOM 1420 N N . ILE B 1 3 ? 48.719 21.766 3.846 1 33.69 3 ILE B N 1
ATOM 1421 C CA . ILE B 1 3 ? 47.719 21.172 2.961 1 33.69 3 ILE B CA 1
ATOM 1422 C C . ILE B 1 3 ? 46.344 21.234 3.621 1 33.69 3 ILE B C 1
ATOM 1424 O O . ILE B 1 3 ? 46.094 20.609 4.652 1 33.69 3 ILE B O 1
ATOM 1428 N N . LYS B 1 4 ? 45.75 22.391 3.723 1 36.59 4 LYS B N 1
ATOM 1429 C CA . LYS B 1 4 ? 44.344 22.516 4.105 1 36.59 4 LYS B CA 1
ATOM 1430 C C . LYS B 1 4 ? 43.5 21.406 3.473 1 36.59 4 LYS B C 1
ATOM 1432 O O . LYS B 1 4 ? 43.438 21.297 2.248 1 36.59 4 LYS B O 1
ATOM 1437 N N . GLU B 1 5 ? 43.438 20.266 4.02 1 38.78 5 GLU B N 1
ATOM 1438 C CA . GLU B 1 5 ? 42.5 19.234 3.59 1 38.78 5 GLU B CA 1
ATOM 1439 C C . GLU B 1 5 ? 41.188 19.844 3.146 1 38.78 5 GLU B C 1
ATOM 1441 O O . GLU B 1 5 ? 40.531 20.547 3.922 1 38.78 5 GLU B O 1
ATOM 1446 N N . SER B 1 6 ? 40.969 20.391 1.962 1 39.16 6 SER B N 1
ATOM 1447 C CA . SER B 1 6 ? 39.781 20.859 1.292 1 39.16 6 SER B CA 1
ATOM 1448 C C . SER B 1 6 ? 38.562 20.016 1.688 1 39.16 6 SER B C 1
ATOM 1450 O O . SER B 1 6 ? 38.531 18.812 1.437 1 39.16 6 SER B O 1
ATOM 1452 N N . ILE B 1 7 ? 38.062 20.109 2.896 1 46.41 7 ILE B N 1
ATOM 1453 C CA . ILE B 1 7 ? 36.75 19.547 3.199 1 46.41 7 ILE B CA 1
ATOM 1454 C C . ILE B 1 7 ? 35.812 19.703 1.99 1 46.41 7 ILE B C 1
ATOM 1456 O O . ILE B 1 7 ? 35.531 20.828 1.561 1 46.41 7 ILE B O 1
ATOM 1460 N N . ARG B 1 8 ? 35.75 18.922 1.024 1 46.81 8 ARG B N 1
ATOM 1461 C CA . ARG B 1 8 ? 34.938 18.953 -0.179 1 46.81 8 ARG B CA 1
ATOM 1462 C C . ARG B 1 8 ? 33.5 19.359 0.153 1 46.81 8 ARG B C 1
ATOM 1464 O O . ARG B 1 8 ? 32.906 18.875 1.119 1 46.81 8 ARG B O 1
ATOM 1471 N N . PRO B 1 9 ? 32.938 20.422 -0.449 1 48.22 9 PRO B N 1
ATOM 1472 C CA . PRO B 1 9 ? 31.578 20.953 -0.27 1 48.22 9 PRO B CA 1
ATOM 1473 C C . PRO B 1 9 ? 30.547 19.859 -0.069 1 48.22 9 PRO B C 1
ATOM 1475 O O . PRO B 1 9 ? 29.547 20.062 0.64 1 48.22 9 PRO B O 1
ATOM 1478 N N . GLY B 1 10 ? 30.688 18.672 -0.671 1 55.78 10 GLY B N 1
ATOM 1479 C CA . GLY B 1 10 ? 29.781 17.547 -0.498 1 55.78 10 GLY B CA 1
ATOM 1480 C C . GLY B 1 10 ? 29.797 16.984 0.913 1 55.78 10 GLY B C 1
ATOM 1481 O O . GLY B 1 10 ? 28.797 16.406 1.362 1 55.78 10 GLY B O 1
ATO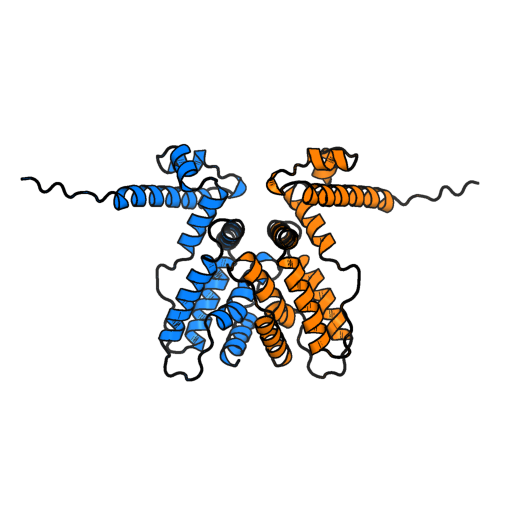M 1482 N N . GLY B 1 11 ? 30.766 17.297 1.652 1 65.56 11 GLY B N 1
ATOM 1483 C CA . GLY B 1 11 ? 30.969 16.75 2.988 1 65.56 11 GLY B CA 1
ATOM 1484 C C . GLY B 1 11 ? 30.109 17.422 4.043 1 65.56 11 GLY B C 1
ATOM 1485 O O . GLY B 1 11 ? 29.469 16.75 4.859 1 65.56 11 GLY B O 1
ATOM 1486 N N . ARG B 1 12 ? 30.109 18.812 3.965 1 70.19 12 ARG B N 1
ATOM 1487 C CA . ARG B 1 12 ? 29.312 19.547 4.941 1 70.19 12 ARG B CA 1
ATOM 1488 C C . ARG B 1 12 ? 27.812 19.266 4.746 1 70.19 12 ARG B C 1
ATOM 1490 O O . ARG B 1 12 ? 27.094 19.047 5.719 1 70.19 12 ARG B O 1
ATOM 1497 N N . SER B 1 13 ? 27.516 19.344 3.471 1 81.38 13 SER B N 1
ATOM 1498 C CA . SER B 1 13 ? 26.125 19.094 3.145 1 81.38 13 SER B CA 1
ATOM 1499 C C . SER B 1 13 ? 25.688 17.703 3.59 1 81.38 13 SER B C 1
ATOM 1501 O O . SER B 1 13 ? 24.594 17.531 4.133 1 81.38 13 SER B O 1
ATOM 1503 N N . ALA B 1 14 ? 26.594 16.859 3.479 1 85.38 14 ALA B N 1
ATOM 1504 C CA . ALA B 1 14 ? 26.297 15.484 3.887 1 85.38 14 ALA B CA 1
ATOM 1505 C C . ALA B 1 14 ? 26.219 15.375 5.406 1 85.38 14 ALA B C 1
ATOM 1507 O O . ALA B 1 14 ? 25.359 14.656 5.934 1 85.38 14 ALA B O 1
ATOM 1508 N N . ARG B 1 15 ? 27.031 16.062 6.031 1 88.12 15 ARG B N 1
ATOM 1509 C CA . ARG B 1 15 ? 27.016 16.047 7.492 1 88.12 15 ARG B CA 1
ATOM 1510 C C . ARG B 1 15 ? 25.75 16.672 8.039 1 88.12 15 ARG B C 1
ATOM 1512 O O . ARG B 1 15 ? 25.156 16.172 9 1 88.12 15 ARG B O 1
ATOM 1519 N N . VAL B 1 16 ? 25.328 17.734 7.453 1 90.88 16 VAL B N 1
ATOM 1520 C CA . VAL B 1 16 ? 24.094 18.422 7.859 1 90.88 16 VAL B CA 1
ATOM 1521 C C . VAL B 1 16 ? 22.891 17.516 7.617 1 90.88 16 VAL B C 1
ATOM 1523 O O . VAL B 1 16 ? 22.031 17.391 8.484 1 90.88 16 VAL B O 1
ATOM 1526 N N . GLN B 1 17 ? 22.906 16.906 6.5 1 92.38 17 GLN B N 1
ATOM 1527 C CA . GLN B 1 17 ? 21.812 15.984 6.188 1 92.38 17 GLN B CA 1
ATOM 1528 C C . GLN B 1 17 ? 21.734 14.859 7.219 1 92.38 17 GLN B C 1
ATOM 1530 O O . GLN B 1 17 ? 20.641 14.516 7.684 1 92.38 17 GLN B O 1
ATOM 1535 N N . GLU B 1 18 ? 22.875 14.391 7.531 1 94 18 GLU B N 1
ATOM 1536 C CA . GLU B 1 18 ? 22.906 13.289 8.492 1 94 18 GLU B CA 1
ATOM 1537 C C . GLU B 1 18 ? 22.438 13.75 9.867 1 94 18 GLU B C 1
ATOM 1539 O O . GLU B 1 18 ? 21.75 13.016 10.57 1 94 18 GLU B O 1
ATOM 1544 N N . SER B 1 19 ? 22.797 14.898 10.234 1 95.75 19 SER B N 1
ATOM 1545 C CA . SER B 1 19 ? 22.359 15.422 11.523 1 95.75 19 SER B CA 1
ATOM 1546 C C . SER B 1 19 ? 20.844 15.594 11.57 1 95.75 19 SER B C 1
ATOM 1548 O O . SER B 1 19 ? 20.203 15.312 12.586 1 95.75 19 SER B O 1
ATOM 1550 N N . ILE B 1 20 ? 20.328 15.984 10.484 1 97.12 20 ILE B N 1
ATOM 1551 C CA . ILE B 1 20 ? 18.875 16.188 10.398 1 97.12 20 ILE B CA 1
ATOM 1552 C C . ILE B 1 20 ? 18.172 14.836 10.414 1 97.12 20 ILE B C 1
ATOM 1554 O O . ILE B 1 20 ? 17.172 14.664 11.125 1 97.12 20 ILE B O 1
ATOM 1558 N N . HIS B 1 21 ? 18.703 13.914 9.703 1 96.5 21 HIS B N 1
ATOM 1559 C CA . HIS B 1 21 ? 18.141 12.57 9.727 1 96.5 21 HIS B CA 1
ATOM 1560 C C . HIS B 1 21 ? 18.188 11.977 11.133 1 96.5 21 HIS B C 1
ATOM 1562 O O . HIS B 1 21 ? 17.219 11.383 11.594 1 96.5 21 HIS B O 1
ATOM 1568 N N . ALA B 1 22 ? 19.266 12.18 11.781 1 96.75 22 ALA B N 1
ATOM 1569 C CA . ALA B 1 22 ? 19.422 11.664 13.141 1 96.75 22 ALA B CA 1
ATOM 1570 C C . ALA B 1 22 ? 18.438 12.32 14.094 1 96.75 22 ALA B C 1
ATOM 1572 O O . ALA B 1 22 ? 17.875 11.656 14.961 1 96.75 22 ALA B O 1
ATOM 1573 N N . ALA B 1 23 ? 18.234 13.562 13.93 1 97.94 23 ALA B N 1
ATOM 1574 C CA . ALA B 1 23 ? 17.266 14.281 14.742 1 97.94 23 ALA B CA 1
ATOM 1575 C C . ALA B 1 23 ? 15.852 13.727 14.547 1 97.94 23 ALA B C 1
ATOM 1577 O O . ALA B 1 23 ? 15.117 13.531 15.523 1 97.94 23 ALA B O 1
ATOM 1578 N N . VAL B 1 24 ? 15.508 13.492 13.328 1 97 24 VAL B N 1
ATOM 1579 C CA . VAL B 1 24 ? 14.203 12.93 13.016 1 97 24 VAL B CA 1
ATOM 1580 C C . VAL B 1 24 ? 14.047 11.57 13.688 1 97 24 VAL B C 1
ATOM 1582 O O . VAL B 1 24 ? 13.047 11.305 14.352 1 97 24 VAL B O 1
ATOM 1585 N N . ARG B 1 25 ? 15.062 10.719 13.555 1 94.69 25 ARG B N 1
ATOM 1586 C CA . ARG B 1 25 ? 15.008 9.383 14.133 1 94.69 25 ARG B CA 1
ATOM 1587 C C . ARG B 1 25 ? 14.859 9.445 15.648 1 94.69 25 ARG B C 1
ATOM 1589 O O . ARG B 1 25 ? 14.062 8.711 16.234 1 94.69 25 ARG B O 1
ATOM 1596 N N . THR B 1 26 ? 15.539 10.312 16.25 1 96.06 26 THR B N 1
ATOM 1597 C CA . THR B 1 26 ? 15.484 10.477 17.688 1 96.06 26 THR B CA 1
ATOM 1598 C C . THR B 1 26 ? 14.094 10.938 18.125 1 96.06 26 THR B C 1
ATOM 1600 O O . THR B 1 26 ? 13.516 10.375 19.062 1 96.06 26 THR B O 1
ATOM 1603 N N . LEU B 1 27 ? 13.578 11.875 17.453 1 96.62 27 LEU B N 1
ATOM 1604 C CA . LEU B 1 27 ? 12.273 12.422 17.812 1 96.62 27 LEU B CA 1
ATOM 1605 C C . LEU B 1 27 ? 11.18 11.375 17.625 1 96.62 27 LEU B C 1
ATOM 1607 O O . LEU B 1 27 ? 10.242 11.305 18.422 1 96.62 27 LEU B O 1
ATOM 1611 N N . LEU B 1 28 ? 11.359 10.562 16.609 1 93.31 28 LEU B N 1
ATOM 1612 C CA . LEU B 1 28 ? 10.375 9.516 16.359 1 93.31 28 LEU B CA 1
ATOM 1613 C C . LEU B 1 28 ? 10.398 8.461 17.453 1 93.31 28 LEU B C 1
ATOM 1615 O O . LEU B 1 28 ? 9.406 7.766 17.672 1 93.31 28 LEU B O 1
ATOM 1619 N N . GLU B 1 29 ? 11.5 8.297 18.125 1 91.88 29 GLU B N 1
ATOM 1620 C CA . GLU B 1 29 ? 11.625 7.371 19.25 1 91.88 29 GLU B CA 1
ATOM 1621 C C . GLU B 1 29 ? 11.039 7.977 20.516 1 91.88 29 GLU B C 1
ATOM 1623 O O . GLU B 1 29 ? 10.578 7.25 21.406 1 91.88 29 GLU B O 1
ATOM 1628 N N . GLU B 1 30 ? 10.984 9.273 20.562 1 94.31 30 GLU B N 1
ATOM 1629 C CA . GLU B 1 30 ? 10.68 9.961 21.812 1 94.31 30 GLU B CA 1
ATOM 1630 C C . GLU B 1 30 ? 9.219 10.398 21.859 1 94.31 30 GLU B C 1
ATOM 1632 O O . GLU B 1 30 ? 8.68 10.664 22.938 1 94.31 30 GLU B O 1
ATOM 1637 N N . GLN B 1 31 ? 8.641 10.594 20.656 1 92.25 31 GLN B N 1
ATOM 1638 C CA . GLN B 1 31 ? 7.273 11.109 20.641 1 92.25 31 GLN B CA 1
ATOM 1639 C C . GLN B 1 31 ? 6.5 10.57 19.438 1 92.25 31 GLN B C 1
ATOM 1641 O O . GLN B 1 31 ? 7.078 9.938 18.547 1 92.25 31 GLN B O 1
ATOM 1646 N N . GLU B 1 32 ? 5.238 10.859 19.562 1 87.75 32 GLU B N 1
ATOM 1647 C CA . GLU B 1 32 ? 4.371 10.43 18.469 1 87.75 32 GLU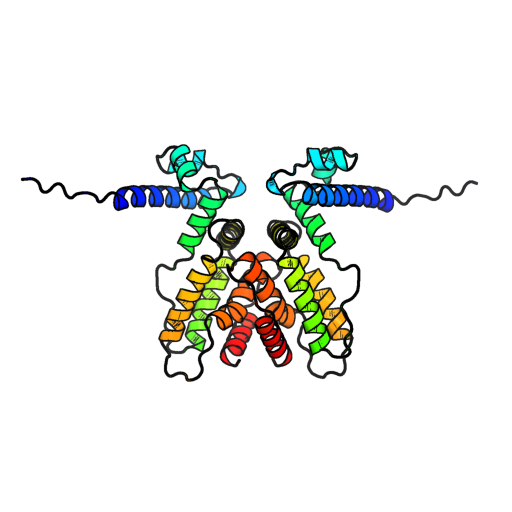 B CA 1
ATOM 1648 C C . GLU B 1 32 ? 4.691 11.18 17.172 1 87.75 32 GLU B C 1
ATOM 1650 O O . GLU B 1 32 ? 4.934 12.383 17.203 1 87.75 32 GLU B O 1
ATOM 1655 N N . ARG B 1 33 ? 4.633 10.445 16.094 1 87.5 33 ARG B N 1
ATOM 1656 C CA . ARG B 1 33 ? 4.941 10.992 14.773 1 87.5 33 ARG B CA 1
ATOM 1657 C C . ARG B 1 33 ? 4.137 12.258 14.5 1 87.5 33 ARG B C 1
ATOM 1659 O O . ARG B 1 33 ? 4.664 13.227 13.945 1 87.5 33 ARG B O 1
ATOM 1666 N N . SER B 1 34 ? 2.893 12.258 14.906 1 83.06 34 SER B N 1
ATOM 1667 C CA . SER B 1 34 ? 1.986 13.359 14.594 1 83.06 34 SER B CA 1
ATOM 1668 C C . SER B 1 34 ? 2.375 14.625 15.352 1 83.06 34 SER B C 1
ATOM 1670 O O . SER B 1 34 ? 1.933 15.727 15 1 83.06 34 SER B O 1
ATOM 1672 N N . SER B 1 35 ? 3.191 14.562 16.312 1 91.06 35 SER B N 1
ATOM 1673 C CA . SER B 1 35 ? 3.561 15.703 17.156 1 91.06 35 SER B CA 1
ATOM 1674 C C . SER B 1 35 ? 4.887 16.297 16.703 1 91.06 35 SER B C 1
ATOM 1676 O O . SER B 1 35 ? 5.289 17.359 17.188 1 91.06 35 SER B O 1
ATOM 1678 N N . ILE B 1 36 ? 5.5 15.688 15.758 1 95 36 ILE B N 1
ATOM 1679 C CA . ILE B 1 36 ? 6.816 16.141 15.32 1 95 36 ILE B CA 1
ATOM 1680 C C . ILE B 1 36 ? 6.668 17.328 14.367 1 95 36 ILE B C 1
ATOM 1682 O O . ILE B 1 36 ? 5.805 17.312 13.484 1 95 36 ILE B O 1
ATOM 1686 N N . THR B 1 37 ? 7.605 18.359 14.617 1 95.88 37 THR B N 1
ATOM 1687 C CA . THR B 1 37 ? 7.566 19.547 13.766 1 95.88 37 THR B CA 1
ATOM 1688 C C . THR B 1 37 ? 8.953 19.875 13.219 1 95.88 37 THR B C 1
ATOM 1690 O O . THR B 1 37 ? 9.961 19.391 13.742 1 95.88 37 THR B O 1
ATOM 1693 N N . VAL B 1 38 ? 8.914 20.703 12.227 1 97.12 38 VAL B N 1
ATOM 1694 C CA . VAL B 1 38 ? 10.172 21.125 11.617 1 97.12 38 VAL B CA 1
ATOM 1695 C C . VAL B 1 38 ? 11 21.922 12.617 1 97.12 38 VAL B C 1
ATOM 1697 O O . VAL B 1 38 ? 12.203 21.688 12.766 1 97.12 38 VAL B O 1
ATOM 1700 N N . PRO B 1 39 ? 10.398 22.797 13.422 1 97.62 39 PRO B N 1
ATOM 1701 C CA . PRO B 1 39 ? 11.195 23.531 14.406 1 97.62 39 PRO B CA 1
ATOM 1702 C C . PRO B 1 39 ? 11.852 22.609 15.438 1 97.62 39 PRO B C 1
ATOM 1704 O O . PRO B 1 39 ? 13.008 22.828 15.812 1 97.62 39 PRO B O 1
ATOM 1707 N N . GLN B 1 40 ? 11.188 21.609 15.875 1 97.75 40 GLN B N 1
ATOM 1708 C CA . GLN B 1 40 ? 11.758 20.641 16.797 1 97.75 40 GLN B CA 1
ATOM 1709 C C . GLN B 1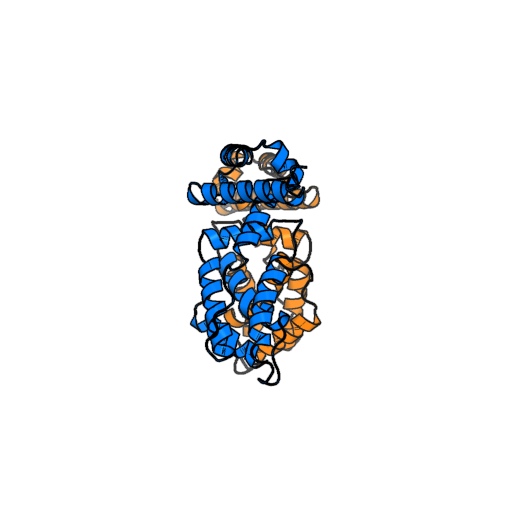 40 ? 12.977 19.938 16.188 1 97.75 40 GLN B C 1
ATOM 1711 O O . GLN B 1 40 ? 14.008 19.812 16.844 1 97.75 40 GLN B O 1
ATOM 1716 N N . ILE B 1 41 ? 12.812 19.516 14.953 1 98.25 41 ILE B N 1
ATOM 1717 C CA . ILE B 1 41 ? 13.875 18.812 14.25 1 98.25 41 ILE B CA 1
ATOM 1718 C C . ILE B 1 41 ? 15.078 19.719 14.078 1 98.25 41 ILE B C 1
ATOM 1720 O O . ILE B 1 41 ? 16.219 19.312 14.328 1 98.25 41 ILE B O 1
ATOM 1724 N N . ALA B 1 42 ? 14.836 20.938 13.633 1 98.19 42 ALA B N 1
ATOM 1725 C CA . ALA B 1 42 ? 15.898 21.922 13.406 1 98.19 42 ALA B CA 1
ATOM 1726 C C . ALA B 1 42 ? 16.688 22.172 14.68 1 98.19 42 ALA B C 1
ATOM 1728 O O . ALA B 1 42 ? 17.922 22.172 14.672 1 98.19 42 ALA B O 1
ATOM 1729 N N . SER B 1 43 ? 15.977 22.359 15.727 1 98.12 43 SER B N 1
ATOM 1730 C CA . SER B 1 43 ? 16.609 22.609 17.016 1 98.12 43 SER B CA 1
ATOM 1731 C C . SER B 1 43 ? 17.484 21.438 17.438 1 98.12 43 SER B C 1
ATOM 1733 O O . SER B 1 43 ? 18.641 21.641 17.828 1 98.12 43 SER B O 1
ATOM 1735 N N . ARG B 1 44 ? 17 20.281 17.281 1 97.75 44 ARG B N 1
ATOM 1736 C CA . ARG B 1 44 ? 17.734 19.094 17.688 1 97.75 44 ARG B CA 1
ATOM 1737 C C . ARG B 1 44 ? 18.969 18.891 16.797 1 97.75 44 ARG B C 1
ATOM 1739 O O . ARG B 1 44 ? 20 18.406 17.266 1 97.75 44 ARG B O 1
ATOM 1746 N N . ALA B 1 45 ? 18.859 19.234 15.617 1 97.56 45 ALA B N 1
ATOM 1747 C CA . ALA B 1 45 ? 19.938 19.016 14.648 1 97.56 45 ALA B CA 1
ATOM 1748 C C . ALA B 1 45 ? 20.938 20.156 14.68 1 97.56 45 ALA B C 1
ATOM 1750 O O . ALA B 1 45 ? 22 20.078 14.062 1 97.56 45 ALA B O 1
ATOM 1751 N N . GLY B 1 46 ? 20.609 21.25 15.297 1 97.19 46 GLY B N 1
ATOM 1752 C CA . GLY B 1 46 ? 21.5 22.406 15.359 1 97.19 46 GLY B CA 1
ATOM 1753 C C . GLY B 1 46 ? 21.531 23.219 14.086 1 97.19 46 GLY B C 1
ATOM 1754 O O . GLY B 1 46 ? 22.578 23.703 13.664 1 97.19 46 GLY B O 1
ATOM 1755 N N . VAL B 1 47 ? 20.359 23.266 13.445 1 97.19 47 VAL B N 1
ATOM 1756 C CA . VAL B 1 47 ? 20.234 24.062 12.227 1 97.19 47 VAL B CA 1
ATOM 1757 C C . VAL B 1 47 ? 19 24.953 12.312 1 97.19 47 VAL B C 1
ATOM 1759 O O . VAL B 1 47 ? 18.281 24.938 13.312 1 97.19 47 VAL B O 1
ATOM 1762 N N . THR B 1 48 ? 18.812 25.75 11.281 1 96.5 48 THR B N 1
ATOM 1763 C CA . THR B 1 48 ? 17.609 26.578 11.219 1 96.5 48 THR B CA 1
ATOM 1764 C C . THR B 1 48 ? 16.5 25.844 10.469 1 96.5 48 THR B C 1
ATOM 1766 O O . THR B 1 48 ? 16.766 25.031 9.594 1 96.5 48 THR B O 1
ATOM 1769 N N . PRO B 1 49 ? 15.227 26.203 10.805 1 97.44 49 PRO B N 1
ATOM 1770 C CA . PRO B 1 49 ? 14.117 25.641 10.031 1 97.44 49 PRO B CA 1
ATOM 1771 C C . PRO B 1 49 ? 14.234 25.922 8.531 1 97.44 49 PRO B C 1
ATOM 1773 O O . PRO B 1 49 ? 13.867 25.078 7.707 1 97.44 49 PRO B O 1
ATOM 1776 N N . SER B 1 50 ? 14.797 27.047 8.195 1 96.56 50 SER B N 1
ATOM 1777 C CA . SER B 1 50 ? 14.945 27.406 6.793 1 96.56 50 SER B CA 1
ATOM 1778 C C . SER B 1 50 ? 15.836 26.422 6.051 1 96.56 50 SER B C 1
ATOM 1780 O O . SER B 1 50 ? 15.617 26.141 4.867 1 96.56 50 SER B O 1
ATOM 1782 N N . THR B 1 51 ? 16.812 25.922 6.723 1 95.5 51 THR B N 1
ATOM 1783 C CA . THR B 1 51 ? 17.703 24.922 6.152 1 95.5 51 THR B CA 1
ATOM 1784 C C . THR B 1 51 ? 16.922 23.672 5.727 1 95.5 51 THR B C 1
ATOM 1786 O O . THR B 1 51 ? 17.156 23.125 4.648 1 95.5 51 THR B O 1
ATOM 1789 N N . ILE B 1 52 ? 15.945 23.281 6.52 1 96.81 52 ILE B N 1
ATOM 1790 C CA . ILE B 1 52 ? 15.141 22.094 6.262 1 96.81 52 ILE B CA 1
ATOM 1791 C C . ILE B 1 52 ? 14.141 22.375 5.145 1 96.81 52 ILE B C 1
ATOM 1793 O O . ILE B 1 52 ? 14 21.578 4.215 1 96.81 52 ILE B O 1
ATOM 1797 N N . TYR B 1 53 ? 13.523 23.531 5.18 1 96.12 53 TYR B N 1
ATOM 1798 C CA . TYR B 1 53 ? 12.523 23.875 4.176 1 96.12 53 TYR B CA 1
ATOM 1799 C C . TYR B 1 53 ? 13.164 24.047 2.803 1 96.12 53 TYR B C 1
ATOM 1801 O O . TYR B 1 53 ? 12.555 23.703 1.785 1 96.12 53 TYR B O 1
ATOM 1809 N N . ARG B 1 54 ? 14.352 24.547 2.791 1 95.06 54 ARG B N 1
ATOM 1810 C CA . ARG B 1 54 ? 15.055 24.734 1.527 1 95.06 54 ARG B CA 1
ATOM 1811 C C . ARG B 1 54 ? 15.375 23.406 0.87 1 95.06 54 ARG B C 1
ATOM 1813 O O . ARG B 1 54 ? 15.266 23.266 -0.35 1 95.06 54 ARG B O 1
ATOM 1820 N N . ARG B 1 55 ? 15.672 22.453 1.689 1 94 55 ARG B N 1
ATOM 1821 C CA . ARG B 1 55 ? 16.141 21.172 1.154 1 94 55 ARG B CA 1
ATOM 1822 C C . ARG B 1 55 ? 14.961 20.25 0.852 1 94 55 ARG B C 1
ATOM 1824 O O . ARG B 1 55 ? 14.969 19.531 -0.157 1 94 55 ARG B O 1
ATOM 1831 N N . TRP B 1 56 ? 13.922 20.234 1.722 1 94.94 56 TRP B N 1
ATOM 1832 C CA . TRP B 1 56 ? 12.883 19.219 1.577 1 94.94 56 TRP B CA 1
ATOM 1833 C C . TRP B 1 56 ? 11.531 19.859 1.281 1 94.94 56 TRP B C 1
ATOM 1835 O O . TRP B 1 56 ? 10.594 19.172 0.854 1 94.94 56 TRP B O 1
ATOM 1845 N N . GLY B 1 57 ? 11.445 21.109 1.509 1 93.19 57 GLY B N 1
ATOM 1846 C CA . GLY B 1 57 ? 10.195 21.797 1.251 1 93.19 57 GLY B CA 1
ATOM 1847 C C . GLY B 1 57 ? 9.195 21.672 2.383 1 93.19 57 GLY B C 1
ATOM 1848 O O . GLY B 1 57 ? 8.641 22.672 2.846 1 93.19 57 GLY B O 1
ATOM 1849 N N . ASP B 1 58 ? 8.922 20.438 2.857 1 91.25 58 ASP B N 1
ATOM 1850 C CA . ASP B 1 58 ? 7.977 20.25 3.957 1 91.25 58 ASP B CA 1
ATOM 1851 C C . ASP B 1 58 ? 8.352 19.031 4.801 1 91.25 58 ASP B C 1
ATOM 1853 O O . ASP B 1 58 ? 9.258 18.281 4.445 1 91.25 58 ASP B O 1
ATOM 1857 N N . LEU B 1 59 ? 7.668 18.922 5.887 1 93.19 59 LEU B N 1
ATOM 1858 C CA . LEU B 1 59 ? 7.945 17.859 6.855 1 93.19 59 LEU B CA 1
ATOM 1859 C C . LEU B 1 59 ? 7.734 16.484 6.23 1 93.19 59 LEU B C 1
ATOM 1861 O O . LEU B 1 59 ? 8.516 15.562 6.48 1 93.19 59 LEU B O 1
ATOM 1865 N N . SER B 1 60 ? 6.707 16.359 5.422 1 89.44 60 SER B N 1
ATOM 1866 C CA . SER B 1 60 ? 6.371 15.07 4.832 1 89.44 60 SER B CA 1
ATOM 1867 C C . SER B 1 60 ? 7.508 14.555 3.957 1 89.44 60 SER B C 1
ATOM 1869 O O . SER B 1 60 ? 7.855 13.367 4.012 1 89.44 60 SER B O 1
ATOM 1871 N N . GLU B 1 61 ? 8.102 15.367 3.217 1 93.25 61 GLU B N 1
ATOM 1872 C CA . GLU B 1 61 ? 9.203 14.992 2.344 1 93.25 61 GLU B CA 1
ATOM 1873 C C . GLU B 1 61 ? 10.445 14.625 3.15 1 93.25 61 GLU B C 1
ATOM 1875 O O . GLU B 1 61 ? 11.18 13.703 2.791 1 93.25 61 GLU B O 1
ATOM 1880 N N . LEU B 1 62 ? 10.68 15.383 4.191 1 95.31 62 LEU B N 1
ATOM 1881 C CA . LEU B 1 62 ? 11.789 15.047 5.074 1 95.31 62 LEU B CA 1
ATOM 1882 C C . LEU B 1 62 ? 11.586 13.68 5.715 1 95.31 62 LEU B C 1
ATOM 1884 O O . LEU B 1 62 ? 12.492 12.836 5.699 1 95.31 62 LEU B O 1
ATOM 1888 N N . LEU B 1 63 ? 10.414 13.453 6.223 1 94.06 63 LEU B N 1
ATOM 1889 C CA . LEU B 1 63 ? 10.125 12.172 6.859 1 94.06 63 LEU B CA 1
ATOM 1890 C C . LEU B 1 63 ? 10.25 11.023 5.855 1 94.06 63 LEU B C 1
ATOM 1892 O O . LEU B 1 63 ? 10.766 9.953 6.191 1 94.06 63 LEU B O 1
ATOM 1896 N N . ALA B 1 64 ? 9.836 11.25 4.68 1 92.62 64 ALA B N 1
ATOM 1897 C CA . ALA B 1 64 ? 9.961 10.242 3.631 1 92.62 64 ALA B CA 1
ATOM 1898 C C . ALA B 1 64 ? 11.43 9.938 3.342 1 92.62 64 ALA B C 1
ATOM 1900 O O . ALA B 1 64 ? 11.805 8.773 3.174 1 92.62 64 ALA B O 1
ATOM 1901 N N . ASP B 1 65 ? 12.188 10.945 3.283 1 92.81 65 ASP B N 1
ATOM 1902 C CA . ASP B 1 65 ? 13.617 10.781 3.02 1 92.81 65 ASP B CA 1
ATOM 1903 C C . ASP B 1 65 ? 14.297 9.977 4.129 1 92.81 65 ASP B C 1
ATOM 1905 O O . ASP B 1 65 ? 15.109 9.102 3.854 1 92.81 65 ASP B O 1
ATOM 1909 N N . VAL B 1 66 ? 13.945 10.25 5.312 1 93.5 66 VAL B N 1
ATOM 1910 C CA . VAL B 1 66 ? 14.477 9.516 6.457 1 93.5 66 VAL B CA 1
ATOM 1911 C C . VAL B 1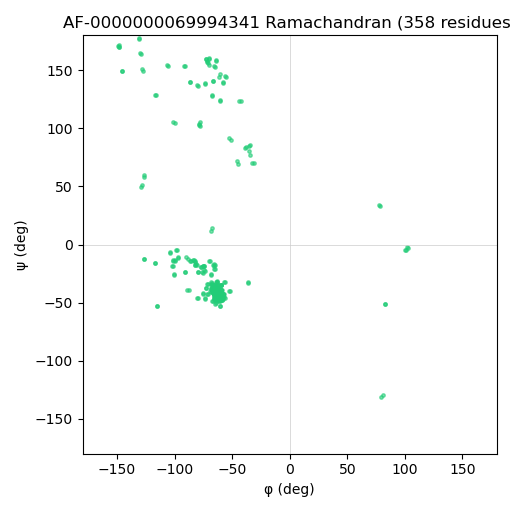 66 ? 14.008 8.062 6.406 1 93.5 66 VAL B C 1
ATOM 1913 O O . VAL B 1 66 ? 14.781 7.145 6.668 1 93.5 66 VAL B O 1
ATOM 1916 N N . ALA B 1 67 ? 12.789 7.879 6.086 1 91.62 67 ALA B N 1
ATOM 1917 C CA . ALA B 1 67 ? 12.227 6.535 5.973 1 91.62 67 ALA B CA 1
ATOM 1918 C C . ALA B 1 67 ? 12.977 5.715 4.926 1 91.62 67 ALA B C 1
ATOM 1920 O O . ALA B 1 67 ? 13.336 4.562 5.172 1 91.62 67 ALA B O 1
ATOM 1921 N N . LEU B 1 68 ? 13.258 6.289 3.809 1 89.56 68 LEU B N 1
ATOM 1922 C CA . LEU B 1 68 ? 13.969 5.609 2.73 1 89.56 68 LEU B CA 1
ATOM 1923 C C . LEU B 1 68 ? 15.383 5.227 3.162 1 89.56 68 LEU B C 1
ATOM 1925 O O . LEU B 1 68 ? 15.859 4.137 2.846 1 89.56 68 LEU B O 1
ATOM 1929 N N . ALA B 1 69 ? 15.961 6.117 3.875 1 88.25 69 ALA B N 1
ATOM 1930 C CA . ALA B 1 69 ? 17.312 5.848 4.363 1 88.25 69 ALA B CA 1
ATOM 1931 C C . ALA B 1 69 ? 17.328 4.648 5.305 1 88.25 69 ALA B C 1
ATOM 1933 O O . ALA B 1 69 ? 18.281 3.871 5.32 1 88.25 69 ALA B O 1
ATOM 1934 N N . ARG B 1 70 ? 16.281 4.465 5.996 1 86.38 70 ARG B N 1
ATOM 1935 C CA . ARG B 1 70 ? 16.188 3.363 6.945 1 86.38 70 ARG B CA 1
ATOM 1936 C C . ARG B 1 70 ? 15.945 2.037 6.227 1 86.38 70 ARG B C 1
ATOM 1938 O O . ARG B 1 70 ? 16.188 0.968 6.793 1 86.38 70 ARG B O 1
ATOM 1945 N N . MET B 1 71 ? 15.391 2.129 5.051 1 84.38 71 MET B N 1
ATOM 1946 C CA . MET B 1 71 ? 15.109 0.913 4.293 1 84.38 71 MET B CA 1
ATOM 1947 C C . MET B 1 71 ? 16.391 0.314 3.719 1 84.38 71 MET B C 1
ATOM 1949 O O . MET B 1 71 ? 16.406 -0.845 3.301 1 84.38 71 MET B O 1
ATOM 1953 N N . GLN B 1 72 ? 17.406 1.081 3.654 1 78.38 72 GLN B N 1
ATOM 1954 C CA . GLN B 1 72 ? 18.688 0.589 3.139 1 78.38 72 GLN B CA 1
ATOM 1955 C C . GLN B 1 72 ? 19.422 -0.227 4.191 1 78.38 72 GLN B C 1
ATOM 1957 O O . GLN B 1 72 ? 19.859 0.313 5.215 1 78.38 72 GLN B O 1
ATOM 1962 N N . PRO B 1 73 ? 19.391 -1.507 4.016 1 68.81 73 PRO B N 1
ATOM 1963 C CA . PRO B 1 73 ? 20.047 -2.334 5.031 1 68.81 73 PRO B CA 1
ATOM 1964 C C . PRO B 1 73 ? 21.547 -2.031 5.168 1 68.81 73 PRO B C 1
ATOM 1966 O O . PRO B 1 73 ? 22.188 -1.655 4.191 1 68.81 73 PRO B O 1
ATOM 1969 N N . ASP B 1 74 ? 21.922 -2.17 6.332 1 69.44 74 ASP B N 1
ATOM 1970 C CA . ASP B 1 74 ? 23.344 -2.02 6.625 1 69.44 74 ASP B CA 1
ATOM 1971 C C . ASP B 1 74 ? 24.141 -3.236 6.152 1 69.44 74 ASP B C 1
ATOM 1973 O O . ASP B 1 74 ? 25.359 -3.16 5.977 1 69.44 74 ASP B O 1
ATOM 1977 N N . ARG B 1 75 ? 23.469 -4.316 6 1 77.75 75 ARG B N 1
ATOM 1978 C CA . ARG B 1 75 ? 24.109 -5.566 5.598 1 77.75 75 ARG B CA 1
ATOM 1979 C C . ARG B 1 75 ? 23.391 -6.184 4.398 1 77.75 75 ARG B C 1
ATOM 1981 O O . ARG B 1 75 ? 22.188 -5.992 4.215 1 77.75 75 ARG B O 1
ATOM 1988 N N . PRO B 1 76 ? 24.203 -6.902 3.627 1 88 76 PRO B N 1
ATOM 1989 C CA . PRO B 1 76 ? 23.578 -7.625 2.518 1 88 76 PRO B CA 1
ATOM 1990 C C . PRO B 1 76 ? 22.609 -8.695 2.994 1 88 76 PRO B C 1
ATOM 1992 O O . PRO B 1 76 ? 22.672 -9.133 4.145 1 88 76 PRO B O 1
ATOM 1995 N N . PRO B 1 77 ? 21.672 -9.094 2.105 1 94.12 77 PRO B N 1
ATOM 1996 C CA . PRO B 1 77 ? 20.766 -10.188 2.455 1 94.12 77 PRO B CA 1
ATOM 1997 C C . PRO B 1 77 ? 21.5 -11.461 2.846 1 94.12 77 PRO B C 1
ATOM 1999 O O . PRO B 1 77 ? 22.562 -11.766 2.285 1 94.12 77 PRO B O 1
ATOM 2002 N N . LEU B 1 78 ? 20.891 -12.125 3.777 1 94.31 78 LEU B N 1
ATOM 2003 C CA . LEU B 1 78 ? 21.484 -13.352 4.301 1 94.31 78 LEU B CA 1
ATOM 2004 C C . LEU B 1 78 ? 21.703 -14.367 3.188 1 94.31 78 LEU B C 1
ATOM 2006 O O . LEU B 1 78 ? 20.844 -14.539 2.322 1 94.31 78 LEU B O 1
ATOM 2010 N N . ASP B 1 79 ? 22.859 -15.062 3.248 1 96.69 79 ASP B N 1
ATOM 2011 C CA . ASP B 1 79 ? 23.172 -16.188 2.363 1 96.69 79 ASP B CA 1
ATOM 2012 C C . ASP B 1 79 ? 22.953 -17.516 3.068 1 96.69 79 ASP B C 1
ATOM 2014 O O . ASP B 1 79 ? 23.781 -17.938 3.881 1 96.69 79 ASP B O 1
ATOM 2018 N N . THR B 1 80 ? 21.906 -18.203 2.734 1 97.56 80 THR B N 1
ATOM 2019 C CA . THR B 1 80 ? 21.578 -19.469 3.385 1 97.56 80 THR B CA 1
ATOM 2020 C C . THR B 1 80 ? 22.078 -20.656 2.555 1 97.56 80 THR B C 1
ATOM 2022 O O . THR B 1 80 ? 21.969 -21.797 2.977 1 97.56 80 THR B O 1
ATOM 2025 N N . GLY B 1 81 ? 22.484 -20.391 1.38 1 95.81 81 GLY B N 1
ATOM 2026 C CA . GLY B 1 81 ? 23.016 -21.438 0.515 1 95.81 81 GLY B CA 1
ATOM 2027 C C . GLY B 1 81 ? 22.031 -21.891 -0.536 1 95.81 81 GLY B C 1
ATOM 2028 O O . GLY B 1 81 ? 22.344 -22.766 -1.353 1 95.81 81 GLY B O 1
ATOM 2029 N N . SER B 1 82 ? 20.797 -21.344 -0.509 1 96.44 82 SER B N 1
ATOM 2030 C CA . SER B 1 82 ? 19.797 -21.688 -1.52 1 96.44 82 SER B CA 1
ATOM 2031 C C . SER B 1 82 ? 18.906 -20.484 -1.837 1 96.44 82 SER B C 1
ATOM 2033 O O . SER B 1 82 ? 18.672 -19.641 -0.977 1 96.44 82 SER B O 1
ATOM 2035 N N . LEU B 1 83 ? 18.438 -20.406 -3.047 1 96.75 83 LEU B N 1
ATOM 2036 C CA . LEU B 1 83 ? 17.609 -19.297 -3.486 1 96.75 83 LEU B CA 1
ATOM 2037 C C . LEU B 1 83 ? 16.328 -19.219 -2.672 1 96.75 83 LEU B C 1
ATOM 2039 O O . LEU B 1 83 ? 15.992 -18.172 -2.119 1 96.75 83 LEU B O 1
ATOM 2043 N N . PRO B 1 84 ? 15.547 -20.406 -2.48 1 97.38 84 PRO B N 1
ATOM 2044 C CA . PRO B 1 84 ? 14.359 -20.328 -1.626 1 97.38 84 PRO B CA 1
ATOM 2045 C C . PRO B 1 84 ? 14.688 -19.891 -0.198 1 97.38 84 PRO B C 1
ATOM 2047 O O . PRO B 1 84 ? 13.945 -19.109 0.4 1 97.38 84 PRO B O 1
ATOM 2050 N N . GLY B 1 85 ? 15.797 -2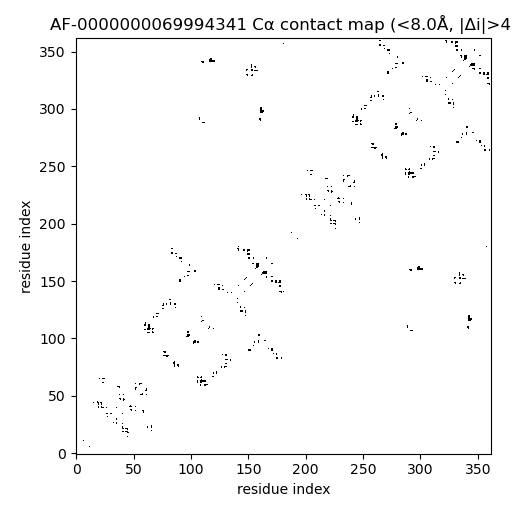0.375 0.315 1 97.69 85 GLY B N 1
ATOM 2051 C CA . GLY B 1 85 ? 16.203 -20.016 1.663 1 97.69 85 GLY B CA 1
ATOM 2052 C C . GLY B 1 85 ? 16.531 -18.547 1.812 1 97.69 85 GLY B C 1
ATOM 2053 O O . GLY B 1 85 ? 16.125 -17.906 2.791 1 97.69 85 GLY B O 1
ATOM 2054 N N . ASP B 1 86 ? 17.266 -17.969 0.849 1 97.94 86 ASP B N 1
ATOM 2055 C CA . ASP B 1 86 ? 17.594 -16.547 0.859 1 97.94 86 ASP B CA 1
ATOM 2056 C C . ASP B 1 86 ? 16.344 -15.68 0.786 1 97.94 86 ASP B C 1
ATOM 2058 O O . ASP B 1 86 ? 16.203 -14.703 1.529 1 97.94 86 ASP B O 1
ATOM 2062 N N . LEU B 1 87 ? 15.422 -16.047 -0.1 1 98.31 87 LEU B N 1
ATOM 2063 C CA . LEU B 1 87 ? 14.188 -15.281 -0.271 1 98.31 87 LEU B CA 1
ATOM 2064 C C . LEU B 1 87 ? 13.328 -15.352 0.983 1 98.31 87 LEU B C 1
ATOM 2066 O O . LEU B 1 87 ? 12.75 -14.344 1.401 1 98.31 87 LEU B O 1
ATOM 2070 N N . ARG B 1 88 ? 13.258 -16.5 1.604 1 98.56 88 ARG B N 1
ATOM 2071 C CA . ARG B 1 88 ? 12.469 -16.656 2.826 1 98.56 88 ARG B CA 1
ATOM 2072 C C . ARG B 1 88 ? 13.062 -15.82 3.959 1 98.56 88 ARG B C 1
ATOM 2074 O O . ARG B 1 88 ? 12.336 -15.094 4.648 1 98.56 88 ARG B O 1
ATOM 2081 N N . ALA B 1 89 ? 14.375 -15.914 4.121 1 98 89 ALA B N 1
ATOM 2082 C CA . ALA B 1 89 ? 15.039 -15.148 5.176 1 98 89 ALA B CA 1
ATOM 2083 C C . ALA B 1 89 ? 14.836 -13.648 4.973 1 98 89 ALA B C 1
ATOM 2085 O O . ALA B 1 89 ? 14.5 -12.93 5.914 1 98 89 ALA B O 1
ATOM 2086 N N . TRP B 1 90 ? 15.023 -13.227 3.82 1 97.56 90 TRP B N 1
ATOM 2087 C CA . TRP B 1 90 ? 14.883 -11.812 3.467 1 97.56 90 TRP B CA 1
ATOM 2088 C C . TRP B 1 90 ? 13.445 -11.344 3.672 1 97.56 90 TRP B C 1
ATOM 2090 O O . TRP B 1 90 ? 13.203 -10.305 4.293 1 97.56 90 TRP B O 1
ATOM 2100 N N . ALA B 1 91 ? 12.531 -12.141 3.188 1 98.19 91 ALA B N 1
ATOM 2101 C CA . ALA B 1 91 ? 11.117 -11.75 3.223 1 98.19 91 ALA B CA 1
ATOM 2102 C C . ALA B 1 91 ? 10.594 -11.734 4.652 1 98.19 91 ALA B C 1
ATOM 2104 O O . ALA B 1 91 ? 9.781 -10.875 5.016 1 98.19 91 ALA B O 1
ATOM 2105 N N . GLU B 1 92 ? 11.016 -12.672 5.441 1 97.69 92 GLU B N 1
ATOM 2106 C CA . GLU B 1 92 ? 10.602 -12.703 6.844 1 97.69 92 GLU B CA 1
ATOM 2107 C C . GLU B 1 92 ? 11.117 -11.484 7.602 1 97.69 92 GLU B C 1
ATOM 2109 O O . GLU B 1 92 ? 10.391 -10.898 8.406 1 97.69 92 GLU B O 1
ATOM 2114 N N . GLN B 1 93 ? 12.312 -11.18 7.316 1 95.12 93 GLN B N 1
ATOM 2115 C CA . GLN B 1 93 ? 12.875 -9.992 7.949 1 95.12 93 GLN B CA 1
ATOM 2116 C C . GLN B 1 93 ? 12.141 -8.734 7.508 1 95.12 93 GLN B C 1
ATOM 2118 O O . GLN B 1 93 ? 11.859 -7.852 8.328 1 95.12 93 GLN B O 1
ATOM 2123 N N . TYR B 1 94 ? 11.844 -8.625 6.266 1 95.38 94 TYR B N 1
ATOM 2124 C CA . TYR B 1 94 ? 11.125 -7.473 5.738 1 95.38 94 TYR B CA 1
ATOM 2125 C C . TYR B 1 94 ? 9.727 -7.375 6.344 1 95.38 94 TYR B C 1
ATOM 2127 O O . TYR B 1 94 ? 9.297 -6.301 6.77 1 95.38 94 TYR B O 1
ATOM 2135 N N . LEU B 1 95 ? 9.055 -8.5 6.383 1 96.75 95 LEU B N 1
ATOM 2136 C CA . LEU B 1 95 ? 7.727 -8.555 6.992 1 96.75 95 LEU B CA 1
ATOM 2137 C C . LEU B 1 95 ? 7.77 -8.078 8.438 1 96.75 95 LEU B C 1
ATOM 2139 O O . LEU B 1 95 ? 6.938 -7.27 8.852 1 96.75 95 LEU B O 1
ATOM 2143 N N . ASP B 1 96 ? 8.742 -8.539 9.18 1 94.56 96 ASP B N 1
ATOM 2144 C CA . ASP B 1 96 ? 8.891 -8.148 10.57 1 94.56 96 ASP B CA 1
ATOM 2145 C C . ASP B 1 96 ? 9.125 -6.641 10.695 1 94.56 96 ASP B C 1
ATOM 2147 O O . ASP B 1 96 ? 8.547 -5.984 11.562 1 94.56 96 ASP B O 1
ATOM 2151 N N . GLU B 1 97 ? 9.875 -6.094 9.852 1 91.56 97 GLU B N 1
ATOM 2152 C CA . GLU B 1 97 ? 10.242 -4.68 9.891 1 91.56 97 GLU B CA 1
ATOM 2153 C C . GLU B 1 97 ? 9.031 -3.789 9.625 1 91.56 97 GLU B C 1
ATOM 2155 O O . GLU B 1 97 ? 8.719 -2.898 10.414 1 91.56 97 GLU B O 1
ATOM 2160 N N . ILE B 1 98 ? 8.312 -4.117 8.57 1 93.38 98 ILE B N 1
ATOM 2161 C CA . ILE B 1 98 ? 7.27 -3.18 8.164 1 93.38 98 ILE B CA 1
ATOM 2162 C C . ILE B 1 98 ? 6.016 -3.404 9 1 93.38 98 ILE B C 1
ATOM 2164 O O . ILE B 1 98 ? 5.137 -2.543 9.055 1 93.38 98 ILE B O 1
ATOM 2168 N N . SER B 1 99 ? 5.914 -4.551 9.727 1 93.44 99 SER B N 1
ATOM 2169 C CA . SER B 1 99 ? 4.777 -4.82 10.602 1 93.44 99 SER B CA 1
ATOM 2170 C C . SER B 1 99 ? 4.887 -4.035 11.906 1 93.44 99 SER B C 1
ATOM 2172 O O . SER B 1 99 ? 3.902 -3.9 12.633 1 93.44 99 SER B O 1
ATOM 2174 N N . SER B 1 100 ? 6.078 -3.596 12.219 1 90.12 100 SER B N 1
ATOM 2175 C CA . SER B 1 100 ? 6.242 -2.779 13.422 1 90.12 100 SER B CA 1
ATOM 2176 C C . SER B 1 100 ? 5.605 -1.404 13.242 1 90.12 100 SER B C 1
ATOM 2178 O O . SER B 1 100 ? 5.328 -0.983 12.117 1 90.12 100 SER B O 1
ATOM 2180 N N . GLU B 1 101 ? 5.348 -0.784 14.391 1 87.75 101 GLU B N 1
ATOM 2181 C CA . GLU B 1 101 ? 4.754 0.548 14.312 1 87.75 101 GLU B CA 1
ATOM 2182 C C . GLU B 1 101 ? 5.664 1.516 13.562 1 87.75 101 GLU B C 1
ATOM 2184 O O . GLU B 1 101 ? 5.223 2.201 12.641 1 87.75 101 GLU B O 1
ATOM 2189 N N . PRO B 1 102 ? 6.988 1.536 13.859 1 87.31 102 PRO B N 1
ATOM 2190 C CA . PRO B 1 102 ? 7.875 2.398 13.078 1 87.31 102 PRO B CA 1
ATOM 2191 C C . PRO B 1 102 ? 7.91 2.02 11.602 1 87.31 102 PRO B C 1
ATOM 2193 O O . PRO B 1 102 ? 7.984 2.898 10.734 1 87.31 102 PRO B O 1
ATOM 2196 N N . GLY B 1 103 ? 7.883 0.75 11.312 1 90.62 103 GLY B N 1
ATOM 2197 C CA . GLY B 1 103 ? 7.883 0.299 9.93 1 90.62 103 GLY B CA 1
ATOM 2198 C C . GLY B 1 103 ? 6.652 0.736 9.164 1 90.62 103 GLY B C 1
ATOM 2199 O O . GLY B 1 103 ? 6.758 1.208 8.023 1 90.62 103 GLY B O 1
ATOM 2200 N N . ARG B 1 104 ? 5.523 0.647 9.773 1 90.38 104 ARG B N 1
ATOM 2201 C CA . ARG B 1 104 ? 4.273 1.098 9.164 1 90.38 104 ARG B CA 1
ATOM 2202 C C . ARG B 1 104 ? 4.305 2.6 8.898 1 90.38 104 ARG B C 1
ATOM 2204 O O . ARG B 1 104 ? 3.906 3.055 7.828 1 90.38 104 ARG B O 1
ATOM 2211 N N . ASN B 1 105 ? 4.773 3.318 9.859 1 89.12 105 ASN B N 1
ATOM 2212 C CA . ASN B 1 105 ? 4.875 4.766 9.711 1 89.12 105 ASN B CA 1
ATOM 2213 C C . ASN B 1 105 ? 5.832 5.152 8.586 1 89.12 105 ASN B C 1
ATOM 2215 O O . ASN B 1 105 ? 5.574 6.098 7.844 1 89.12 105 ASN B O 1
ATOM 2219 N N . MET B 1 106 ? 6.859 4.398 8.555 1 89.69 106 MET B N 1
ATOM 2220 C CA . MET B 1 106 ? 7.824 4.637 7.488 1 89.69 106 MET B CA 1
ATOM 2221 C C . MET B 1 106 ? 7.191 4.426 6.117 1 89.69 106 MET B C 1
ATOM 2223 O O . MET B 1 106 ? 7.363 5.246 5.215 1 89.69 106 MET B O 1
ATOM 2227 N N . MET B 1 107 ? 6.41 3.393 5.949 1 91.06 107 MET B N 1
ATOM 2228 C CA . MET B 1 107 ? 5.773 3.1 4.668 1 91.06 107 MET B CA 1
ATOM 2229 C C . MET B 1 107 ? 4.746 4.172 4.312 1 91.06 107 MET B C 1
ATOM 2231 O O . MET B 1 107 ? 4.633 4.57 3.154 1 91.06 107 MET B O 1
ATOM 2235 N N . ARG B 1 108 ? 4.141 4.629 5.285 1 89.31 108 ARG B N 1
ATOM 2236 C CA . ARG B 1 108 ? 3.182 5.703 5.07 1 89.31 108 ARG B CA 1
ATOM 2237 C C . ARG B 1 108 ? 3.883 6.98 4.617 1 89.31 108 ARG B C 1
ATOM 2239 O O . ARG B 1 108 ? 3.393 7.684 3.73 1 89.31 108 ARG B O 1
ATOM 2246 N N . ASP B 1 109 ? 4.996 7.258 5.234 1 89.44 109 ASP B N 1
ATOM 2247 C CA . ASP B 1 109 ? 5.766 8.438 4.855 1 89.44 109 ASP B CA 1
ATOM 2248 C C . ASP B 1 109 ? 6.234 8.344 3.404 1 89.44 109 ASP B C 1
ATOM 2250 O O . ASP B 1 109 ? 6.164 9.32 2.656 1 89.44 109 ASP B O 1
ATOM 2254 N N . VAL B 1 110 ? 6.668 7.191 3.078 1 90.88 110 VAL B N 1
ATOM 2255 C CA . VAL B 1 110 ? 7.152 6.969 1.722 1 90.88 110 VAL B CA 1
ATOM 2256 C C . VAL B 1 110 ? 6.004 7.125 0.729 1 90.88 110 VAL B C 1
ATOM 2258 O O . VAL B 1 110 ? 6.16 7.773 -0.31 1 90.88 110 VAL B O 1
ATOM 2261 N N . GLN B 1 111 ? 4.926 6.602 1.058 1 89.06 111 GLN B N 1
ATOM 2262 C CA . GLN B 1 111 ? 3.756 6.672 0.191 1 89.06 111 GLN B CA 1
ATOM 2263 C C . GLN B 1 111 ? 3.289 8.117 0.01 1 89.06 111 GLN B C 1
ATOM 2265 O O . GLN B 1 111 ? 2.816 8.492 -1.065 1 89.06 111 GLN B O 1
ATOM 2270 N N . ASN B 1 112 ? 3.463 8.93 1.003 1 83.31 112 ASN B N 1
ATOM 2271 C CA . ASN B 1 112 ? 2.939 10.289 1.016 1 83.31 112 ASN B CA 1
ATOM 2272 C C . ASN B 1 112 ? 3.869 11.25 0.283 1 83.31 112 ASN B C 1
ATOM 2274 O O . ASN B 1 112 ? 3.488 12.391 -0.003 1 83.31 112 ASN B O 1
ATOM 2278 N N . SER B 1 113 ? 4.988 10.742 0.061 1 84.38 113 SER B N 1
ATOM 2279 C CA . SER B 1 113 ? 5.918 11.617 -0.653 1 84.38 113 SER B CA 1
ATOM 2280 C C . SER B 1 113 ? 5.531 11.75 -2.123 1 84.38 113 SER B C 1
ATOM 2282 O O . SER B 1 113 ? 5.121 10.766 -2.752 1 84.38 113 SER B O 1
ATOM 2284 N N . THR B 1 114 ? 5.617 12.891 -2.662 1 74.56 114 THR B N 1
ATOM 2285 C CA . THR B 1 114 ? 5.34 13.156 -4.07 1 74.56 114 THR B CA 1
ATOM 2286 C C . THR B 1 114 ? 6.633 13.242 -4.871 1 74.56 114 THR B C 1
ATOM 2288 O O . THR B 1 114 ? 6.609 13.203 -6.105 1 74.56 114 THR B O 1
ATOM 2291 N N . SER B 1 115 ? 7.723 13.352 -4.219 1 73.69 115 SER B N 1
ATOM 2292 C CA . SER B 1 115 ? 8.984 13.648 -4.883 1 73.69 115 SER B CA 1
ATOM 2293 C C . SER B 1 115 ? 9.836 12.398 -5.051 1 73.69 115 SER B C 1
ATOM 2295 O O . SER B 1 115 ? 10.812 12.398 -5.801 1 73.69 115 SER B O 1
ATOM 2297 N N . ILE B 1 116 ? 9.523 11.391 -4.422 1 67.06 116 ILE B N 1
ATOM 2298 C CA . ILE B 1 116 ? 10.406 10.227 -4.492 1 67.06 116 ILE B CA 1
ATOM 2299 C C . ILE B 1 116 ? 9.594 8.984 -4.859 1 67.06 116 ILE B C 1
ATOM 2301 O O . ILE B 1 116 ? 9.727 7.938 -4.223 1 67.06 116 ILE B O 1
ATOM 2305 N N . PRO B 1 117 ? 8.805 9.148 -5.965 1 65.75 117 PRO B N 1
ATOM 2306 C CA . PRO B 1 117 ? 8.055 7.926 -6.273 1 65.75 117 PRO B CA 1
ATOM 2307 C C . PRO B 1 117 ? 8.953 6.781 -6.734 1 65.75 117 PRO B C 1
ATOM 2309 O O . PRO B 1 117 ? 9.93 7.016 -7.457 1 65.75 117 PRO B O 1
ATOM 2312 N N . GLY B 1 118 ? 8.867 5.691 -6.18 1 82.44 118 GLY B N 1
ATOM 2313 C CA . GLY B 1 118 ? 9.516 4.496 -6.703 1 82.44 118 GLY B CA 1
ATOM 2314 C C . GLY B 1 118 ? 10.812 4.164 -5.992 1 82.44 118 GLY B C 1
ATOM 2315 O O . GLY B 1 118 ? 11.422 3.123 -6.254 1 82.44 118 GLY B O 1
ATOM 2316 N N . HIS B 1 119 ? 11.25 5 -5.094 1 86.44 119 HIS B N 1
ATOM 2317 C CA . HIS B 1 119 ? 12.531 4.734 -4.449 1 86.44 119 HIS B CA 1
ATOM 2318 C C . HIS B 1 119 ? 12.461 3.49 -3.57 1 86.44 119 HIS B C 1
ATOM 2320 O O . HIS B 1 119 ? 13.422 2.719 -3.504 1 86.44 119 HIS B O 1
ATOM 2326 N N . CYS B 1 120 ? 11.336 3.381 -2.967 1 88.75 120 CYS B N 1
ATOM 2327 C CA . CYS B 1 120 ? 11.148 2.176 -2.168 1 88.75 120 CYS B CA 1
ATOM 2328 C C . CYS B 1 120 ? 11.305 0.923 -3.023 1 88.75 120 CYS B C 1
ATOM 2330 O O . CYS B 1 120 ? 12.008 -0.01 -2.641 1 88.75 120 CYS B O 1
ATOM 2332 N N . VAL B 1 121 ? 10.75 0.947 -4.203 1 92.69 121 VAL B N 1
ATOM 2333 C CA . VAL B 1 121 ? 10.805 -0.18 -5.129 1 92.69 121 VAL B CA 1
ATOM 2334 C C . VAL B 1 121 ? 12.242 -0.411 -5.586 1 92.69 121 VAL B C 1
ATOM 2336 O O . VAL B 1 121 ? 12.68 -1.555 -5.707 1 92.69 121 VAL B O 1
ATOM 2339 N N . GLU B 1 122 ? 12.945 0.622 -5.797 1 91.5 122 GLU B N 1
ATOM 2340 C CA . GLU B 1 122 ? 14.336 0.521 -6.219 1 91.5 122 GLU B CA 1
ATOM 2341 C C . GLU B 1 122 ? 15.195 -0.127 -5.137 1 91.5 122 GLU B C 1
ATOM 2343 O O . GLU B 1 122 ? 16.047 -0.974 -5.43 1 91.5 122 GLU B O 1
ATOM 2348 N N . ILE B 1 123 ? 14.984 0.276 -3.949 1 92.56 123 ILE B N 1
ATOM 2349 C CA . ILE B 1 123 ? 15.75 -0.251 -2.828 1 92.56 123 ILE B CA 1
ATOM 2350 C C . ILE B 1 123 ? 15.461 -1.741 -2.658 1 92.56 123 ILE B C 1
ATOM 2352 O O . ILE B 1 123 ? 16.391 -2.557 -2.604 1 92.56 123 ILE B O 1
ATOM 2356 N N . LEU B 1 124 ? 14.227 -2.096 -2.611 1 94.94 124 LEU B N 1
ATOM 2357 C CA . LEU B 1 124 ? 13.828 -3.488 -2.436 1 94.94 124 LEU B CA 1
ATOM 2358 C C . LEU B 1 124 ? 14.258 -4.332 -3.631 1 94.94 124 LEU B C 1
ATOM 2360 O O . LEU B 1 124 ? 14.75 -5.449 -3.461 1 94.94 124 LEU B O 1
ATOM 2364 N N . GLY B 1 125 ? 14.086 -3.752 -4.832 1 95.31 125 GLY B N 1
ATOM 2365 C CA . GLY B 1 125 ? 14.539 -4.43 -6.035 1 95.31 125 GLY B CA 1
ATOM 2366 C C . GLY B 1 125 ? 16.031 -4.707 -6.043 1 95.31 125 GLY B C 1
ATOM 2367 O O . GLY B 1 125 ? 16.469 -5.766 -6.496 1 95.31 125 GLY B O 1
ATOM 2368 N N . GLY B 1 126 ? 16.797 -3.762 -5.574 1 94.75 126 GLY B N 1
ATOM 2369 C CA . GLY B 1 126 ? 18.234 -3.955 -5.461 1 94.75 126 GLY B CA 1
ATOM 2370 C C . GLY B 1 126 ? 18.609 -5.105 -4.543 1 94.75 126 GLY B C 1
ATOM 2371 O O . GLY B 1 126 ? 19.531 -5.871 -4.844 1 94.75 126 GLY B O 1
ATOM 2372 N N . GLN B 1 127 ? 17.922 -5.199 -3.441 1 95.81 127 GLN B N 1
ATOM 2373 C CA . GLN B 1 127 ? 18.172 -6.293 -2.514 1 95.81 127 GLN B CA 1
ATOM 2374 C C . GLN B 1 127 ? 17.812 -7.641 -3.139 1 95.81 127 GLN B C 1
ATOM 2376 O O . GLN B 1 127 ? 18.547 -8.617 -2.986 1 95.81 127 GLN B O 1
ATOM 2381 N N . LEU B 1 128 ? 16.734 -7.699 -3.797 1 97.12 128 LEU B N 1
ATOM 2382 C CA . LEU B 1 128 ? 16.328 -8.93 -4.465 1 97.12 128 LEU B CA 1
ATOM 2383 C C . LEU B 1 128 ? 17.281 -9.289 -5.586 1 97.12 128 LEU B C 1
ATOM 2385 O O . LEU B 1 128 ? 17.578 -10.469 -5.805 1 97.12 128 LEU B O 1
ATOM 2389 N N . ARG B 1 129 ? 17.797 -8.289 -6.293 1 96.56 129 ARG B N 1
ATOM 2390 C CA . ARG B 1 129 ? 18.766 -8.523 -7.352 1 96.56 129 ARG B CA 1
ATOM 2391 C C . ARG B 1 129 ? 20.047 -9.141 -6.785 1 96.56 129 ARG B C 1
ATOM 2393 O O . ARG B 1 129 ? 20.641 -10.039 -7.398 1 96.56 129 ARG B O 1
ATOM 2400 N N . ILE B 1 130 ? 20.516 -8.695 -5.641 1 96.19 130 ILE B N 1
ATOM 2401 C CA . ILE B 1 130 ? 21.688 -9.25 -4.977 1 96.19 130 ILE B CA 1
ATOM 2402 C C . ILE B 1 130 ? 21.469 -10.734 -4.703 1 96.19 130 ILE B C 1
ATOM 2404 O O . ILE B 1 130 ? 22.359 -11.555 -4.938 1 96.19 130 ILE B O 1
ATOM 2408 N N . ILE B 1 131 ? 20.281 -11.062 -4.227 1 97.12 131 ILE B N 1
ATOM 2409 C CA . ILE B 1 131 ? 19.969 -12.453 -3.924 1 97.12 131 ILE B CA 1
ATOM 2410 C C . ILE B 1 131 ? 19.984 -13.273 -5.207 1 97.12 131 ILE B C 1
ATOM 2412 O O . ILE B 1 131 ? 20.625 -14.336 -5.258 1 97.12 131 ILE B O 1
ATOM 2416 N N . LEU B 1 132 ? 19.328 -12.82 -6.293 1 97 132 LEU B N 1
ATOM 2417 C CA . LEU B 1 132 ? 19.25 -13.555 -7.551 1 97 132 LEU B CA 1
ATOM 2418 C C . LEU B 1 132 ? 20.625 -13.727 -8.188 1 97 132 LEU B C 1
ATOM 2420 O O . LEU B 1 132 ? 20.922 -14.789 -8.742 1 97 132 LEU B O 1
ATOM 2424 N N . ASP B 1 133 ? 21.438 -12.75 -8.102 1 95.56 133 ASP B N 1
ATOM 2425 C CA . ASP B 1 133 ? 22.766 -12.75 -8.727 1 95.56 133 ASP B CA 1
ATOM 2426 C C . ASP B 1 133 ? 23.672 -13.812 -8.094 1 95.56 133 ASP B C 1
ATOM 2428 O O . ASP B 1 133 ? 24.672 -14.211 -8.688 1 95.56 133 ASP B O 1
ATOM 2432 N N . ARG B 1 134 ? 23.312 -14.273 -6.922 1 95 134 ARG B N 1
ATOM 2433 C CA . ARG B 1 134 ? 24.078 -15.305 -6.227 1 95 134 ARG B CA 1
ATOM 2434 C C . ARG B 1 134 ? 23.844 -16.672 -6.852 1 95 134 ARG B C 1
ATOM 2436 O O . ARG B 1 134 ? 24.625 -17.609 -6.637 1 95 134 ARG B O 1
ATOM 2443 N N . TYR B 1 135 ? 22.75 -16.781 -7.613 1 95.38 135 TYR B N 1
ATOM 2444 C CA . TYR B 1 135 ? 22.359 -18.094 -8.117 1 95.38 135 TYR B CA 1
ATOM 2445 C C . TYR B 1 135 ? 22.188 -18.062 -9.633 1 95.38 135 TYR B C 1
ATOM 2447 O O . TYR B 1 135 ? 21.141 -18.5 -10.148 1 95.38 135 TYR B O 1
ATOM 2455 N N . PRO B 1 136 ? 23.141 -17.719 -10.367 1 87 136 PRO B N 1
ATOM 2456 C CA . PRO B 1 136 ? 23.016 -17.641 -11.82 1 87 136 PRO B CA 1
ATOM 2457 C C . PRO B 1 136 ? 22.766 -19 -12.469 1 87 136 PRO B C 1
ATOM 2459 O O . PRO B 1 136 ? 22.219 -19.078 -13.57 1 87 136 PRO B O 1
ATOM 2462 N N . GLN B 1 137 ? 23.094 -20.016 -11.789 1 82.19 137 GLN B N 1
ATOM 2463 C CA . GLN B 1 137 ? 23.031 -21.359 -12.352 1 82.19 137 GLN B CA 1
ATOM 2464 C C . GLN B 1 137 ? 21.672 -22 -12.117 1 82.19 137 GLN B C 1
ATOM 2466 O O . GLN B 1 137 ? 21.391 -23.094 -12.609 1 82.19 137 GLN B O 1
ATOM 2471 N N . ALA B 1 138 ? 20.828 -21.469 -11.328 1 74.44 138 ALA B N 1
ATOM 2472 C CA . ALA B 1 138 ? 19.562 -22.062 -10.906 1 74.44 138 ALA B CA 1
ATOM 2473 C C . ALA B 1 138 ? 18.578 -22.141 -12.078 1 74.44 138 ALA B C 1
ATOM 2475 O O . ALA B 1 138 ? 17.531 -22.781 -11.977 1 74.44 138 ALA B O 1
ATOM 2476 N N . GLY B 1 139 ? 19.016 -21.922 -13.281 1 76.75 139 GLY B N 1
ATOM 2477 C CA . GLY B 1 139 ? 18.109 -22 -14.414 1 76.75 139 GLY B CA 1
ATOM 2478 C C . GLY B 1 139 ? 17.281 -20.75 -14.602 1 76.75 139 GLY B C 1
ATOM 2479 O O . GLY B 1 139 ? 17.797 -19.641 -14.547 1 76.75 139 GLY B O 1
ATOM 2480 N N . GLN B 1 140 ? 15.914 -20.969 -14.734 1 85.06 140 GLN B N 1
ATOM 2481 C CA . GLN B 1 140 ? 15 -19.844 -14.961 1 85.06 140 GLN B CA 1
ATOM 2482 C C . GLN B 1 140 ? 14.711 -19.109 -13.656 1 85.06 140 GLN B C 1
ATOM 2484 O O . GLN B 1 140 ? 14.031 -19.625 -12.773 1 85.06 140 GLN B O 1
ATOM 2489 N N . LEU B 1 141 ? 15.32 -18.016 -13.484 1 92.69 141 LEU B N 1
ATOM 2490 C CA . LEU B 1 141 ? 15.117 -17.156 -12.328 1 92.69 141 LEU B CA 1
ATOM 2491 C C . LEU B 1 141 ? 13.953 -16.203 -12.547 1 92.69 141 LEU B C 1
ATOM 2493 O O . LEU B 1 141 ? 13.758 -15.711 -13.664 1 92.69 141 LEU B O 1
ATOM 2497 N N . PRO B 1 142 ? 13.203 -16.016 -11.547 1 94.94 142 PRO B N 1
ATOM 2498 C CA . PRO B 1 142 ? 12.18 -14.984 -11.68 1 94.94 142 PRO B CA 1
ATOM 2499 C C . PRO B 1 142 ? 12.766 -13.586 -11.844 1 94.94 142 PRO B C 1
ATOM 2501 O O . PRO B 1 142 ? 13.906 -13.344 -11.438 1 94.94 142 PRO B O 1
ATOM 2504 N N . SER B 1 143 ? 12.016 -12.703 -12.508 1 95.62 143 SER B N 1
ATOM 2505 C CA . SER B 1 143 ? 12.438 -11.305 -12.57 1 95.62 143 SER B CA 1
ATOM 2506 C C . SER B 1 143 ? 12.258 -10.609 -11.227 1 95.62 143 SER B C 1
ATOM 2508 O O . SER B 1 143 ? 11.453 -11.047 -10.398 1 95.62 143 SER B O 1
ATOM 2510 N N . VAL B 1 144 ? 12.984 -9.555 -10.992 1 96.5 144 VAL B N 1
ATOM 2511 C CA . VAL B 1 144 ? 12.836 -8.742 -9.781 1 96.5 144 VAL B CA 1
ATOM 2512 C C . VAL B 1 144 ? 11.398 -8.242 -9.672 1 96.5 144 VAL B C 1
ATOM 2514 O O . VAL B 1 144 ? 10.797 -8.305 -8.594 1 96.5 144 VAL B O 1
ATOM 2517 N N . ASP B 1 145 ? 10.797 -7.781 -10.789 1 95.88 145 ASP B N 1
ATOM 2518 C CA . ASP B 1 145 ? 9.422 -7.293 -10.789 1 95.88 145 ASP B CA 1
ATOM 2519 C C . ASP B 1 145 ? 8.453 -8.383 -10.344 1 95.88 145 ASP B C 1
ATOM 2521 O O . ASP B 1 145 ? 7.508 -8.117 -9.594 1 95.88 145 ASP B O 1
ATOM 2525 N N . HIS B 1 146 ? 8.758 -9.547 -10.812 1 97.06 146 HIS B N 1
ATOM 2526 C CA . HIS B 1 146 ? 7.922 -10.68 -10.438 1 97.06 146 HIS B CA 1
ATOM 2527 C C . HIS B 1 146 ? 7.98 -10.938 -8.938 1 97.06 146 HIS B C 1
ATOM 2529 O O . HIS B 1 146 ? 6.949 -11.164 -8.305 1 97.06 146 HIS B O 1
ATOM 2535 N N . LEU B 1 147 ? 9.172 -10.875 -8.367 1 98.12 147 LEU B N 1
ATOM 2536 C CA . LEU B 1 147 ? 9.336 -11.07 -6.934 1 98.12 147 LEU B CA 1
ATOM 2537 C C . LEU B 1 147 ? 8.695 -9.938 -6.148 1 98.12 147 LEU B C 1
ATOM 2539 O O . LEU B 1 147 ? 8.094 -10.164 -5.098 1 98.12 147 LEU B O 1
ATOM 2543 N N . LEU B 1 148 ? 8.805 -8.695 -6.633 1 97.44 148 LEU B N 1
ATOM 2544 C CA . LEU B 1 148 ? 8.148 -7.559 -5.996 1 97.44 148 LEU B CA 1
ATOM 2545 C C . LEU B 1 148 ? 6.637 -7.75 -5.977 1 97.44 148 LEU B C 1
ATOM 2547 O O . LEU B 1 148 ? 5.988 -7.52 -4.953 1 97.44 148 LEU B O 1
ATOM 2551 N N . ASN B 1 149 ? 6.082 -8.242 -7.035 1 97.69 149 ASN B N 1
ATOM 2552 C CA . ASN B 1 149 ? 4.637 -8.398 -7.16 1 97.69 149 ASN B CA 1
ATOM 2553 C C . ASN B 1 149 ? 4.117 -9.523 -6.27 1 97.69 149 ASN B C 1
ATOM 2555 O O . ASN B 1 149 ? 3.053 -9.398 -5.664 1 97.69 149 ASN B O 1
ATOM 2559 N N . LEU B 1 150 ? 4.895 -10.57 -6.094 1 98.5 150 LEU B N 1
ATOM 2560 C CA . LEU B 1 150 ? 4.332 -11.766 -5.461 1 98.5 150 LEU B CA 1
ATOM 2561 C C . LEU B 1 150 ? 4.754 -11.852 -3.998 1 98.5 150 LEU B C 1
ATOM 2563 O O . LEU B 1 150 ? 4.141 -12.578 -3.215 1 98.5 150 LEU B O 1
ATOM 2567 N N . ILE B 1 151 ? 5.824 -11.109 -3.625 1 98.56 151 ILE B N 1
ATOM 2568 C CA . ILE B 1 151 ? 6.324 -11.219 -2.26 1 98.56 151 ILE B CA 1
ATOM 2569 C C . ILE B 1 151 ? 6.156 -9.891 -1.536 1 98.56 151 ILE B C 1
ATOM 2571 O O . ILE B 1 151 ? 5.426 -9.805 -0.545 1 98.56 151 ILE B O 1
ATOM 2575 N N . VAL B 1 152 ? 6.637 -8.812 -2.082 1 97.56 152 VAL B N 1
ATOM 2576 C CA . VAL B 1 152 ? 6.664 -7.512 -1.419 1 97.56 152 VAL B CA 1
ATOM 2577 C C . VAL B 1 152 ? 5.258 -6.926 -1.378 1 97.56 152 VAL B C 1
ATOM 2579 O O . VAL B 1 152 ? 4.797 -6.469 -0.327 1 97.56 152 VAL B O 1
ATOM 2582 N N . ALA B 1 153 ? 4.586 -6.98 -2.49 1 97.56 153 ALA B N 1
ATOM 2583 C CA . ALA B 1 153 ? 3.277 -6.348 -2.627 1 97.56 153 ALA B CA 1
ATOM 2584 C C . ALA B 1 153 ? 2.287 -6.906 -1.608 1 97.56 153 ALA B C 1
ATOM 2586 O O . ALA B 1 153 ? 1.647 -6.148 -0.875 1 97.56 153 ALA B O 1
ATOM 2587 N N . PRO B 1 154 ? 2.188 -8.234 -1.463 1 98.19 154 PRO B N 1
ATOM 2588 C CA . PRO B 1 154 ? 1.251 -8.742 -0.457 1 98.19 154 PRO B CA 1
ATOM 2589 C C . PRO B 1 154 ? 1.658 -8.367 0.967 1 98.19 154 PRO B C 1
ATOM 2591 O O . PRO B 1 154 ? 0.797 -8.133 1.818 1 98.19 154 PRO B O 1
ATOM 2594 N N . ILE B 1 155 ? 2.932 -8.328 1.264 1 97.44 155 ILE B N 1
ATOM 2595 C CA . ILE B 1 155 ? 3.385 -7.934 2.592 1 97.44 155 ILE B CA 1
ATOM 2596 C C . ILE B 1 155 ? 2.92 -6.512 2.895 1 97.44 155 ILE B C 1
ATOM 2598 O O . ILE B 1 155 ? 2.236 -6.273 3.895 1 97.44 155 ILE B O 1
ATOM 2602 N N . VAL B 1 156 ? 3.23 -5.598 1.991 1 95.62 156 VAL B N 1
ATOM 2603 C CA . VAL B 1 156 ? 2.938 -4.184 2.199 1 95.62 156 VAL B CA 1
ATOM 2604 C C . VAL B 1 156 ? 1.426 -3.969 2.238 1 95.62 156 VAL B C 1
ATOM 2606 O O . VAL B 1 156 ? 0.912 -3.289 3.131 1 95.62 156 VAL B O 1
ATOM 2609 N N . PHE B 1 157 ? 0.732 -4.594 1.343 1 95.69 157 PHE B N 1
ATOM 2610 C CA . PHE B 1 157 ? -0.714 -4.426 1.256 1 95.69 157 PHE B CA 1
ATOM 2611 C C . PHE B 1 157 ? -1.391 -4.902 2.537 1 95.69 157 PHE B C 1
ATOM 2613 O O . PHE B 1 157 ? -2.242 -4.203 3.09 1 95.69 157 PHE B O 1
ATOM 2620 N N . ARG B 1 158 ? -1.021 -6.098 3.037 1 95.06 158 ARG B N 1
ATOM 2621 C CA . ARG B 1 158 ? -1.657 -6.645 4.23 1 95.06 158 ARG B CA 1
ATOM 2622 C C . ARG B 1 158 ? -1.315 -5.812 5.461 1 95.06 158 ARG B C 1
ATOM 2624 O O . ARG B 1 158 ? -2.178 -5.562 6.309 1 95.06 158 ARG B O 1
ATOM 2631 N N . VAL B 1 159 ? -0.118 -5.379 5.539 1 93.75 159 VAL B N 1
ATOM 2632 C CA . VAL B 1 159 ? 0.311 -4.613 6.703 1 93.75 159 VAL B CA 1
ATOM 2633 C C . VAL B 1 159 ? -0.417 -3.271 6.738 1 93.75 159 VAL B C 1
ATOM 2635 O O . VAL B 1 159 ? -0.838 -2.812 7.801 1 93.75 159 VAL B O 1
ATOM 2638 N N . LEU B 1 160 ? -0.617 -2.648 5.566 1 92.5 160 LEU B N 1
ATOM 2639 C CA . LEU B 1 160 ? -1.122 -1.28 5.539 1 92.5 160 LEU B CA 1
ATOM 2640 C C . LEU B 1 160 ? -2.645 -1.265 5.465 1 92.5 160 LEU B C 1
ATOM 2642 O O . LEU B 1 160 ? -3.283 -0.307 5.902 1 92.5 160 LEU B O 1
ATOM 2646 N N . PHE B 1 161 ? -3.283 -2.361 4.953 1 92.69 161 PHE B N 1
ATOM 2647 C CA . PHE B 1 161 ? -4.695 -2.23 4.625 1 92.69 161 PHE B CA 1
ATOM 2648 C C . PHE B 1 161 ? -5.512 -3.328 5.297 1 92.69 161 PHE B C 1
ATOM 2650 O O . PHE B 1 161 ? -6.746 -3.295 5.273 1 92.69 161 PHE B O 1
ATOM 2657 N N . SER B 1 162 ? -4.883 -4.293 5.816 1 90.5 162 SER B N 1
ATOM 2658 C CA . SER B 1 162 ? -5.617 -5.406 6.41 1 90.5 162 SER B CA 1
ATOM 2659 C C . SER B 1 162 ? -5.547 -5.367 7.934 1 90.5 162 SER B C 1
ATOM 2661 O O . SER B 1 162 ? -4.617 -4.789 8.5 1 90.5 162 SER B O 1
ATOM 2663 N N . SER B 1 163 ? -6.555 -5.953 8.555 1 85.88 163 SER B N 1
ATOM 2664 C CA . SER B 1 163 ? -6.551 -6.074 10.016 1 85.88 163 SER B CA 1
ATOM 2665 C C . SER B 1 163 ? -5.719 -7.27 10.461 1 85.88 163 SER B C 1
ATOM 2667 O O . SER B 1 163 ? -5.34 -7.363 11.633 1 85.88 163 SER B O 1
ATOM 2669 N N . ALA B 1 164 ? -5.488 -8.133 9.516 1 83.5 164 ALA B N 1
ATOM 2670 C CA . ALA B 1 164 ? -4.684 -9.312 9.836 1 83.5 164 ALA B CA 1
ATOM 2671 C C . ALA B 1 164 ? -3.398 -9.328 9.016 1 83.5 164 ALA B C 1
ATOM 2673 O O . ALA B 1 164 ? -3.434 -9.234 7.785 1 83.5 164 ALA B O 1
ATOM 2674 N N . PRO B 1 165 ? -2.299 -9.508 9.758 1 82.12 165 PRO B N 1
ATOM 2675 C CA . PRO B 1 165 ? -1.037 -9.586 9.016 1 82.12 165 PRO B CA 1
ATOM 2676 C C . PRO B 1 165 ? -0.905 -10.883 8.219 1 82.12 165 PRO B C 1
ATOM 2678 O O . PRO B 1 165 ? -1.624 -11.852 8.477 1 82.12 165 PRO B O 1
ATOM 2681 N N . LEU B 1 166 ? -0.08 -10.797 7.176 1 94.56 166 LEU B N 1
ATOM 2682 C CA . LEU B 1 166 ? 0.336 -12 6.457 1 94.56 166 LEU B CA 1
ATOM 2683 C C . LEU B 1 166 ? 1.07 -12.953 7.391 1 94.56 166 LEU B C 1
ATOM 2685 O O . LEU B 1 166 ? 1.988 -12.555 8.109 1 94.56 166 LEU B O 1
ATOM 2689 N N . THR B 1 167 ? 0.593 -14.203 7.484 1 95.25 167 THR B N 1
ATOM 2690 C CA . THR B 1 167 ? 1.327 -15.18 8.281 1 95.25 167 THR B CA 1
ATOM 2691 C C . THR B 1 167 ? 2.605 -15.609 7.57 1 95.25 167 THR B C 1
ATOM 2693 O O . THR B 1 167 ? 2.713 -15.492 6.348 1 95.25 167 THR B O 1
ATOM 2696 N N . VAL B 1 168 ? 3.504 -16.125 8.328 1 96.94 168 VAL B N 1
ATOM 2697 C CA . VAL B 1 168 ? 4.75 -16.625 7.762 1 96.94 168 VAL B CA 1
ATOM 2698 C C . VAL B 1 168 ? 4.457 -17.781 6.801 1 96.94 168 VAL B C 1
ATOM 2700 O O . VAL B 1 168 ? 5.094 -17.906 5.754 1 96.94 168 VAL B O 1
ATOM 2703 N N . GLU B 1 169 ? 3.492 -18.562 7.102 1 96.56 169 GLU B N 1
ATOM 2704 C CA . GLU B 1 169 ? 3.104 -19.672 6.238 1 96.56 169 GLU B CA 1
ATOM 2705 C C . GLU B 1 169 ? 2.592 -19.172 4.891 1 96.56 169 GLU B C 1
ATOM 2707 O O . GLU B 1 169 ? 2.936 -19.719 3.844 1 96.56 169 GLU B O 1
ATOM 2712 N N . GLU B 1 170 ? 1.785 -18.203 4.91 1 96.88 170 GLU B N 1
ATOM 2713 C CA . GLU B 1 170 ? 1.286 -17.594 3.674 1 96.88 170 GLU B CA 1
ATOM 2714 C C . GLU B 1 170 ? 2.422 -17 2.855 1 96.88 170 GLU B C 1
ATOM 2716 O O . GLU B 1 170 ? 2.453 -17.125 1.631 1 96.88 170 GLU B O 1
ATOM 2721 N N . LEU B 1 171 ? 3.314 -16.344 3.598 1 98.31 171 LEU B N 1
ATOM 2722 C CA . LEU B 1 171 ? 4.477 -15.758 2.943 1 98.31 171 LEU B CA 1
ATOM 2723 C C . LEU B 1 171 ? 5.301 -16.812 2.229 1 98.31 171 LEU B C 1
ATOM 2725 O O . LEU B 1 171 ? 5.707 -16.625 1.078 1 98.31 171 LEU B O 1
ATOM 2729 N N . HIS B 1 172 ? 5.516 -17.953 2.846 1 98.38 172 HIS B N 1
ATOM 2730 C CA . HIS B 1 172 ? 6.281 -19.047 2.25 1 98.38 172 HIS B CA 1
ATOM 2731 C C . HIS B 1 172 ? 5.578 -19.609 1.02 1 98.38 172 HIS B C 1
ATOM 2733 O O . HIS B 1 172 ? 6.223 -19.938 0.022 1 98.38 172 HIS B O 1
ATOM 2739 N N . ARG B 1 173 ? 4.328 -19.672 1.093 1 97.81 173 ARG B N 1
ATOM 2740 C CA . ARG B 1 173 ? 3.566 -20.141 -0.062 1 97.81 173 ARG B CA 1
ATOM 2741 C C . ARG B 1 173 ? 3.723 -19.188 -1.24 1 97.81 173 ARG B C 1
ATOM 2743 O O . ARG B 1 173 ? 3.869 -19.625 -2.385 1 97.81 173 ARG B O 1
ATOM 2750 N N . LEU B 1 174 ? 3.678 -17.922 -0.994 1 98.56 174 LEU B N 1
ATOM 2751 C CA . LEU B 1 174 ? 3.846 -16.922 -2.045 1 98.56 174 LEU B CA 1
ATOM 2752 C C . LEU B 1 174 ? 5.238 -17.016 -2.66 1 98.56 174 LEU B C 1
ATOM 2754 O O . LEU B 1 174 ? 5.395 -16.875 -3.877 1 98.56 174 LEU B O 1
ATOM 2758 N N . ILE B 1 175 ? 6.219 -17.234 -1.806 1 98.62 175 ILE B N 1
ATOM 2759 C CA . ILE B 1 175 ? 7.586 -17.391 -2.295 1 98.62 175 ILE B CA 1
ATOM 2760 C C . ILE B 1 175 ? 7.676 -18.609 -3.199 1 98.62 175 ILE B C 1
ATOM 2762 O O . ILE B 1 175 ? 8.297 -18.562 -4.266 1 98.62 175 ILE B O 1
ATOM 2766 N N . ASP B 1 176 ? 7.059 -19.719 -2.814 1 97.94 176 ASP B N 1
ATOM 2767 C CA . ASP B 1 176 ? 7.039 -20.922 -3.635 1 97.94 176 ASP B CA 1
ATOM 2768 C C . ASP B 1 176 ? 6.371 -20.672 -4.984 1 97.94 176 ASP B C 1
ATOM 2770 O O . ASP B 1 176 ? 6.855 -21.125 -6.02 1 97.94 176 ASP B O 1
ATOM 2774 N N . ILE B 1 177 ? 5.324 -19.953 -4.988 1 97.94 177 ILE B N 1
ATOM 2775 C CA . ILE B 1 177 ? 4.617 -19.609 -6.215 1 97.94 177 ILE B CA 1
ATOM 2776 C C . ILE B 1 177 ? 5.527 -18.766 -7.105 1 97.94 177 ILE B C 1
ATOM 2778 O O . ILE B 1 177 ? 5.629 -19.016 -8.312 1 97.94 177 ILE B O 1
ATOM 2782 N N . ALA B 1 178 ? 6.188 -17.781 -6.523 1 97.88 178 ALA B N 1
ATOM 2783 C CA . ALA B 1 178 ? 7.07 -16.891 -7.273 1 97.88 178 ALA B CA 1
ATOM 2784 C C . ALA B 1 178 ? 8.195 -17.672 -7.949 1 97.88 178 ALA B C 1
ATOM 2786 O O . ALA B 1 178 ? 8.609 -17.344 -9.062 1 97.88 178 ALA B O 1
ATOM 2787 N N . LEU B 1 179 ? 8.617 -18.688 -7.254 1 96.44 179 LEU B N 1
ATOM 2788 C CA . LEU B 1 179 ? 9.758 -19.453 -7.758 1 96.44 179 LEU B CA 1
ATOM 2789 C C . LEU B 1 179 ? 9.312 -20.438 -8.828 1 96.44 179 LEU B C 1
ATOM 2791 O O . LEU B 1 179 ? 10.125 -20.891 -9.641 1 96.44 179 LEU B O 1
ATOM 2795 N N . ARG B 1 180 ? 8.016 -20.719 -8.891 1 94.12 180 ARG B N 1
ATOM 2796 C CA . ARG B 1 180 ? 7.516 -21.734 -9.812 1 94.12 180 ARG B CA 1
ATOM 2797 C C . ARG B 1 180 ? 6.852 -21.094 -11.031 1 94.12 180 ARG B C 1
ATOM 2799 O O . ARG B 1 180 ? 6.414 -21.797 -11.945 1 94.12 180 ARG B O 1
ATOM 2806 N N . THR B 1 181 ? 6.715 -19.859 -11 1 92.5 181 THR B N 1
ATOM 2807 C CA . THR B 1 181 ? 5.977 -19.188 -12.07 1 92.5 181 THR B CA 1
ATOM 2808 C C . THR B 1 181 ? 6.816 -18.078 -12.695 1 92.5 181 THR B C 1
ATOM 2810 O O . THR B 1 181 ? 7.723 -17.547 -12.055 1 92.5 181 THR B O 1
#

Solvent-accessible surface area (backbone atoms only — not comparable to full-atom values): 20056 Å² total; per-residue (Å²): 130,83,76,70,75,74,76,53,74,68,50,59,57,46,50,52,50,48,35,42,44,50,24,47,55,52,48,55,74,73,41,61,70,89,72,64,48,58,62,58,33,17,59,67,38,73,50,53,49,64,62,51,37,71,73,43,62,44,64,57,41,43,49,15,52,45,32,53,58,65,68,53,66,93,60,78,76,65,83,69,86,41,70,71,50,26,52,50,56,44,50,52,51,48,47,55,45,43,64,34,72,68,30,42,52,31,52,50,27,45,48,70,27,83,82,56,63,21,50,66,47,51,54,54,40,51,53,50,45,56,59,51,67,73,47,73,78,74,62,85,69,63,52,56,67,52,44,42,34,43,47,50,13,28,48,52,40,23,54,55,37,33,72,55,68,77,47,69,67,57,52,52,50,31,49,51,48,39,69,73,91,129,84,78,72,77,74,76,51,74,68,51,60,56,47,49,52,51,48,37,42,43,51,24,46,56,50,47,55,75,72,43,61,71,89,74,64,51,58,62,59,34,17,58,69,38,72,52,53,51,65,60,51,38,72,74,43,61,45,65,58,43,43,49,15,53,46,33,54,58,65,67,55,65,92,63,77,78,64,83,69,86,42,69,71,51,24,51,49,54,45,48,52,52,49,47,57,47,42,64,34,72,69,30,42,50,31,52,50,28,44,49,68,27,83,84,57,63,21,50,67,48,51,54,54,40,52,55,48,45,57,59,52,67,73,48,73,79,74,61,85,70,63,52,57,67,53,44,42,34,43,47,49,13,28,48,54,40,23,54,56,39,32,74,56,69,77,47,70,68,56,52,51,50,32,49,52,49,39,68,74,91

Organism: NCBI:txid53407

Sequence (362 aa):
MAIKESIRPGGRSARVQESIHAAVRTLLEEQERSSITVPQIASRAGVTPSTIYRRWGDLSELLADVALARMQPDRPPLDTGSLPGDLRAWAEQYLDEISSEPGRNMMRDVQNSTSIPGHCVEILGGQLRIILDRYPQAGQLPSVDHLLNLIVAPIVFRVLFSSAPLTVEELHRLIDIALRTMAIKESIRPGGRSARVQESIHAAVRTLLEEQERSSITVPQIASRAGVTPSTIYRRWGDLSELLADVALARMQPDRPPLDTGSLPGDLRAWAEQYLDEISSEPGRNMMRDVQNSTSIPGHCVEILGGQLRIILDRYPQAGQLPSVDHLLNLIVAPIVFRVLFSSAPLTVEELHRLIDIALRT

Secondary structure (DSSP, 8-state):
--------HHHHHHHHHHHHHHHHHHHHHHS-GGG--HHHHHHHHTS-HHHHHHHHSSHHHHHHHHHHHHHS-SSPPP--SSHHHHHHHHHHHHHHHHHSHHHHHHHHHHHH-SS-TTHHHHHHHHHHHHHHHT-TTSSSPPPHHHHIIIIIHHHHHHHHH-SSPPPHHHHHHHHHHHHH-/--------HHHHHHHHHHHHHHHHHHHHHHS-GGG--HHHHHHHHTS-HHHHHHHHSSHHHHHHHHHHHHHS-SSPPP--SSHHHHHHHHHHHHHHHHHSHHHHHHHHHHHH-SS-TTHHHHHHHHHHHHHHHT-TTSSSPPPHHHHIIIIIHHHHHHHHH-SSPPPHHHHHHHHHHHHH-

Radius of gyration: 23.78 Å; Cα contacts (8 Å, |Δi|>4): 383; chains: 2; bounding box: 108×55×41 Å

Nearest PDB structures (foldseek):
  2id3-assembly1_A  TM=7.154E-01  e=5.113E-07  Streptomyces coelicolor
  2fq4-assembly1_A-2  TM=7.411E-01  e=2.796E-06  Bacillus cereus ATCC 14579
  3bjb-assembly2_D  TM=6.825E-01  e=4.059E-03  Rhodococcus jostii RHA1
  5ua1-assembly2_A  TM=6.821E-01  e=8.008E-03  Mycobacterium tuberculosis H37Rv
  5h9t-assembly2_D  TM=4.967E-01  e=2.622E-03  Pseudomonas aeruginosa PAO1